Protein AF-A0A6J8E5D6-F1 (afdb_monomer_lite)

Organism: Mytilus coruscus (NCBI:txid42192)

Secondary structure (DSSP, 8-state):
---------------PPPPPP--------S-SSHHHHHHHHTTSEEEEEETTTTEEEEEE--SSSSTTT-HHHHHHHHHHHHHHHHHHHHTTS-EEEEEEEEEEEEEE-TTS-EEEE--EEEPPPEEE-TT-GGGHHHHHHHHHHHHHHHHHHHHHHSTTEEEEEEEEEEEEEEE-------S-PPPPHHHHTT--S------SS-HHHHHHHHHHHHHHHHHTT-

Foldseek 3Di:
DDDDDDDDDDDDDDDDDDDDDPDDDDDPDPPPDPVVVVVVLVVQWDWDADDVNQKIKIKGFDPDPVLWQDVVVVCVVCVVVLLVVCLVVLQVAWKKKKKKWWFKKWFADPVRDIDIDTDIFIFDIDTGHSVRSVCSNVSSVNRSVSSVVVVVVCCVVPDGIHTDTGGIMIMMMGGDDPDPPDQFDDDDPVVVVVVPDDRDHDPDPPVVVVVVVVVVVVVVVVVVVD

pLDDT: mean 76.04, std 22.65, range [27.97, 98.12]

Structure (mmCIF, N/CA/C/O backbone):
data_AF-A0A6J8E5D6-F1
#
_entry.id   AF-A0A6J8E5D6-F1
#
loop_
_atom_site.group_PDB
_atom_site.id
_atom_site.type_symbol
_atom_site.label_atom_id
_atom_site.label_alt_id
_atom_site.label_comp_id
_atom_site.label_asym_id
_atom_site.label_entity_id
_atom_site.label_seq_id
_atom_site.pdbx_PDB_ins_code
_atom_site.Cartn_x
_atom_site.Cartn_y
_atom_site.Cartn_z
_atom_site.occupancy
_atom_site.B_iso_or_equiv
_atom_site.auth_seq_id
_atom_site.auth_comp_id
_atom_site.auth_asym_id
_atom_site.auth_atom_id
_atom_site.pdbx_PDB_model_num
ATOM 1 N N . MET A 1 1 ? 48.988 -91.070 55.960 1.00 38.66 1 MET A N 1
ATOM 2 C CA . MET A 1 1 ? 48.105 -91.516 54.863 1.00 38.66 1 MET A CA 1
ATOM 3 C C . MET A 1 1 ? 46.856 -90.645 54.827 1.00 38.66 1 MET A C 1
ATOM 5 O O . MET A 1 1 ? 46.260 -90.453 55.869 1.00 38.66 1 MET A O 1
ATOM 9 N N . GLN A 1 2 ? 46.571 -90.110 53.635 1.00 30.30 2 GLN A N 1
ATOM 10 C CA . GLN A 1 2 ? 45.295 -89.698 53.016 1.00 30.30 2 GLN A CA 1
ATOM 11 C C . GLN A 1 2 ? 44.108 -89.143 53.838 1.00 30.30 2 GLN A C 1
ATOM 13 O O . GLN A 1 2 ? 43.653 -89.751 54.794 1.00 30.30 2 GLN A O 1
ATOM 18 N N . GLY A 1 3 ? 43.476 -88.100 53.272 1.00 31.28 3 GLY A N 1
ATOM 19 C CA . GLY A 1 3 ? 42.018 -87.879 53.348 1.00 31.28 3 GLY A CA 1
ATOM 20 C C . GLY A 1 3 ? 41.616 -86.432 53.661 1.00 31.28 3 GLY A C 1
ATOM 21 O O . GLY A 1 3 ? 41.490 -86.073 54.818 1.00 31.28 3 GLY A O 1
ATOM 22 N N . LYS A 1 4 ? 41.591 -85.513 52.684 1.00 30.64 4 LYS A N 1
ATOM 23 C CA . LYS A 1 4 ? 40.414 -85.111 51.872 1.00 30.64 4 LYS A CA 1
ATOM 24 C C . LYS A 1 4 ? 39.207 -84.565 52.666 1.00 30.64 4 LYS A C 1
ATOM 26 O O . LYS A 1 4 ? 38.345 -85.344 53.036 1.00 30.64 4 LYS A O 1
ATOM 31 N N . HIS A 1 5 ? 39.068 -83.239 52.739 1.00 32.38 5 HIS A N 1
ATOM 32 C CA . HIS A 1 5 ? 37.974 -82.424 52.157 1.00 32.38 5 HIS A CA 1
ATOM 33 C C . HIS A 1 5 ? 38.004 -81.033 52.802 1.00 32.38 5 HIS A C 1
ATOM 35 O O . HIS A 1 5 ? 37.801 -80.910 54.005 1.00 32.38 5 HIS A O 1
ATOM 41 N N . ASN A 1 6 ? 38.260 -79.991 52.006 1.00 31.70 6 ASN A N 1
ATOM 42 C CA . ASN A 1 6 ? 38.206 -78.607 52.465 1.00 31.70 6 ASN A CA 1
ATOM 43 C C . ASN A 1 6 ? 37.185 -77.802 51.652 1.00 31.70 6 ASN A C 1
ATOM 45 O O . ASN A 1 6 ? 36.967 -78.030 50.462 1.00 31.70 6 ASN A O 1
ATOM 49 N N . VAL A 1 7 ? 36.546 -76.900 52.382 1.00 34.16 7 VAL A N 1
ATOM 50 C CA . VAL A 1 7 ? 35.340 -76.129 52.098 1.00 34.16 7 VAL A CA 1
ATOM 51 C C . VAL A 1 7 ? 35.583 -75.068 51.017 1.00 34.16 7 VAL A C 1
ATOM 53 O O . VAL A 1 7 ? 36.611 -74.394 51.004 1.00 34.16 7 VAL A O 1
ATOM 56 N N . LYS A 1 8 ? 34.599 -74.878 50.127 1.00 34.59 8 LYS A N 1
ATOM 57 C CA . LYS A 1 8 ? 34.557 -73.784 49.140 1.00 34.59 8 LYS A CA 1
ATOM 58 C C . LYS A 1 8 ? 34.488 -72.416 49.841 1.00 34.59 8 LYS A C 1
ATOM 60 O O . LYS A 1 8 ? 33.535 -72.147 50.570 1.00 34.59 8 LYS A O 1
ATOM 65 N N . LYS A 1 9 ? 35.431 -71.517 49.531 1.00 35.81 9 LYS A N 1
ATOM 66 C CA . LYS A 1 9 ? 35.325 -70.061 49.735 1.00 35.81 9 LYS A CA 1
ATOM 67 C C . LYS A 1 9 ? 35.629 -69.304 48.436 1.00 35.81 9 LYS A C 1
ATOM 69 O O . LYS A 1 9 ? 36.314 -69.796 47.550 1.00 35.81 9 LYS A O 1
ATOM 74 N N . ARG A 1 10 ? 34.994 -68.133 48.384 1.00 27.97 10 ARG A N 1
ATOM 75 C CA . ARG A 1 10 ? 34.817 -67.133 47.323 1.00 27.97 10 ARG A CA 1
ATOM 76 C C . ARG A 1 10 ? 36.099 -66.474 46.788 1.00 27.97 10 ARG A C 1
ATOM 78 O O . ARG A 1 10 ? 37.117 -66.479 47.465 1.00 27.97 10 ARG A O 1
ATOM 85 N N . ALA A 1 11 ? 35.850 -65.720 45.705 1.00 31.20 11 ALA A N 1
ATOM 86 C CA . ALA A 1 11 ? 36.581 -64.563 45.166 1.00 31.20 11 ALA A CA 1
ATOM 87 C C . ALA A 1 11 ? 37.819 -64.913 44.334 1.00 31.20 11 ALA A C 1
ATOM 89 O O . ALA A 1 11 ? 38.522 -65.856 44.653 1.00 31.20 11 ALA A O 1
ATOM 90 N N . GLN A 1 12 ? 38.181 -64.218 43.263 1.00 31.23 12 GLN A N 1
ATOM 91 C CA . GLN A 1 12 ? 37.629 -63.135 42.439 1.00 31.23 12 GLN A CA 1
ATOM 92 C C . GLN A 1 12 ? 38.527 -63.194 41.183 1.00 31.23 12 GLN A C 1
ATOM 94 O O . GLN A 1 12 ? 39.726 -63.427 41.328 1.00 31.23 12 GLN A O 1
ATOM 99 N N . LYS A 1 13 ? 37.984 -63.056 39.969 1.00 32.47 13 LYS A N 1
ATOM 100 C CA . LYS A 1 13 ? 38.801 -62.964 38.750 1.00 32.47 13 LYS A CA 1
ATOM 101 C C . LYS A 1 13 ? 38.605 -61.582 38.141 1.00 32.47 13 LYS A C 1
ATOM 103 O O . LYS A 1 13 ? 37.477 -61.188 37.860 1.00 32.47 13 LYS A O 1
ATOM 108 N N . GLU A 1 14 ? 39.713 -60.859 38.069 1.00 32.09 14 GLU A N 1
ATOM 109 C CA . GLU A 1 14 ? 39.891 -59.564 37.425 1.00 32.09 14 GLU A CA 1
ATOM 110 C C . GLU A 1 14 ? 39.703 -59.724 35.914 1.00 32.09 14 GLU A C 1
ATOM 112 O O . GLU A 1 14 ? 40.384 -60.547 35.301 1.00 32.09 14 GLU A O 1
ATOM 117 N N . ASP A 1 15 ? 38.806 -58.932 35.324 1.00 35.12 15 ASP A N 1
ATOM 118 C CA . ASP A 1 15 ? 38.706 -58.767 33.877 1.00 35.12 15 ASP A CA 1
ATOM 119 C C . ASP A 1 15 ? 39.081 -57.331 33.491 1.00 35.12 15 ASP A C 1
ATOM 121 O O . ASP A 1 15 ? 38.703 -56.338 34.115 1.00 35.12 15 ASP A O 1
ATOM 125 N N . ASN A 1 16 ? 39.909 -57.288 32.458 1.00 34.62 16 ASN A N 1
ATOM 126 C CA . ASN A 1 16 ? 40.760 -56.210 31.992 1.00 34.62 16 ASN A CA 1
ATOM 127 C C . ASN A 1 16 ? 39.951 -55.043 31.383 1.00 34.62 16 ASN A C 1
ATOM 129 O O . ASN A 1 16 ? 39.176 -55.233 30.445 1.00 34.62 16 ASN A O 1
ATOM 133 N N . VAL A 1 17 ? 40.155 -53.829 31.901 1.00 35.34 17 VAL A N 1
ATOM 134 C CA . VAL A 1 17 ? 39.486 -52.587 31.476 1.00 35.34 17 VAL A CA 1
ATOM 135 C C . VAL A 1 17 ? 40.174 -52.012 30.231 1.00 35.34 17 VAL A C 1
ATOM 137 O O . VAL A 1 17 ? 41.328 -51.595 30.294 1.00 35.34 17 VAL A O 1
ATOM 140 N N . GLN A 1 18 ? 39.456 -51.916 29.107 1.00 42.88 18 GLN A N 1
ATOM 141 C CA . GLN A 1 18 ? 39.829 -51.035 27.989 1.00 42.88 18 GLN A CA 1
ATOM 142 C C . GLN A 1 18 ? 39.217 -49.636 28.195 1.00 42.88 18 GLN A C 1
ATOM 144 O O . GLN A 1 18 ? 38.057 -49.539 28.605 1.00 42.88 18 GLN A O 1
ATOM 149 N N . PRO A 1 19 ? 39.947 -48.539 27.915 1.00 42.91 19 PRO A N 1
ATOM 150 C CA . PRO A 1 19 ? 39.444 -47.193 28.160 1.00 42.91 19 PRO A CA 1
ATOM 151 C C . PRO A 1 19 ? 38.383 -46.781 27.121 1.00 42.91 19 PRO A C 1
ATOM 153 O O . PRO A 1 19 ? 38.485 -47.149 25.946 1.00 42.91 19 PRO A O 1
ATOM 156 N N . PRO A 1 20 ? 37.377 -45.976 27.512 1.00 37.22 20 PRO A N 1
ATOM 157 C CA . PRO A 1 20 ? 36.352 -45.504 26.595 1.00 37.22 20 PRO A CA 1
ATOM 158 C C . PRO A 1 20 ? 36.943 -44.543 25.555 1.00 37.22 20 PRO A C 1
ATOM 160 O O . PRO A 1 20 ? 37.664 -43.592 25.862 1.00 37.22 20 PRO A O 1
ATOM 163 N N . ARG A 1 21 ? 36.604 -44.814 24.294 1.00 37.38 21 ARG A N 1
ATOM 164 C CA . ARG A 1 21 ? 36.978 -44.056 23.095 1.00 37.38 21 ARG A CA 1
ATOM 165 C C . ARG A 1 21 ? 36.570 -42.582 23.259 1.00 37.38 21 ARG A C 1
ATOM 167 O O . ARG A 1 21 ? 35.383 -42.282 23.388 1.00 37.38 21 ARG A O 1
ATOM 174 N N . LYS A 1 22 ? 37.542 -41.658 23.239 1.00 35.41 22 LYS A N 1
ATOM 175 C CA . LYS A 1 22 ? 37.294 -40.207 23.169 1.00 35.41 22 LYS A CA 1
ATOM 176 C C . LYS A 1 22 ? 36.413 -39.923 21.946 1.00 35.41 22 LYS A C 1
ATOM 178 O O . LYS A 1 22 ? 36.845 -40.154 20.819 1.00 35.41 22 LYS A O 1
ATOM 183 N N . ARG A 1 23 ? 35.183 -39.448 22.164 1.00 32.94 23 ARG A N 1
ATOM 184 C CA . ARG A 1 23 ? 34.330 -38.915 21.094 1.00 32.94 23 ARG A CA 1
ATOM 185 C C . ARG A 1 23 ? 35.032 -37.689 20.510 1.00 32.94 23 ARG A C 1
ATOM 187 O O . ARG A 1 23 ? 35.260 -36.718 21.227 1.00 32.94 23 ARG A O 1
ATOM 194 N N . GLN A 1 24 ? 35.402 -37.755 19.236 1.00 37.34 24 GLN A N 1
ATOM 195 C CA . GLN A 1 24 ? 35.768 -36.572 18.466 1.00 37.34 24 GLN A CA 1
ATOM 196 C C . GLN A 1 24 ? 34.520 -35.694 18.346 1.00 37.34 24 GLN A C 1
ATOM 198 O O . GLN A 1 24 ? 33.464 -36.157 17.923 1.00 37.34 24 GLN A O 1
ATOM 203 N N . ARG A 1 25 ? 34.642 -34.447 18.799 1.00 34.22 25 ARG A N 1
ATOM 204 C CA . ARG A 1 25 ? 33.660 -33.385 18.610 1.00 34.22 25 ARG A CA 1
ATOM 205 C C . ARG A 1 25 ? 33.846 -32.885 17.179 1.00 34.22 25 ARG A C 1
ATOM 207 O O . ARG A 1 25 ? 34.756 -32.105 16.935 1.00 34.22 25 ARG A O 1
ATOM 214 N N . THR A 1 26 ? 33.069 -33.404 16.236 1.00 33.62 26 THR A N 1
ATOM 215 C CA . THR A 1 26 ? 32.892 -32.753 14.936 1.00 33.62 26 THR A CA 1
ATOM 216 C C . THR A 1 26 ? 31.844 -31.662 15.101 1.00 33.62 26 THR A C 1
ATOM 218 O O . THR A 1 26 ? 30.772 -31.882 15.667 1.00 33.62 26 THR A O 1
ATOM 221 N N . GLU A 1 27 ? 32.240 -30.465 14.700 1.00 38.69 27 GLU A N 1
ATOM 222 C CA . GLU A 1 27 ? 31.469 -29.232 14.687 1.00 38.69 27 GLU A CA 1
ATOM 223 C C . GLU A 1 27 ? 30.387 -29.341 13.605 1.00 38.69 27 GLU A C 1
ATOM 225 O O . GLU A 1 27 ? 30.632 -29.040 12.449 1.00 38.69 27 GLU A O 1
ATOM 230 N N . ASP A 1 28 ? 29.205 -29.819 13.991 1.00 32.16 28 ASP A N 1
ATOM 231 C CA . ASP A 1 28 ? 27.949 -29.643 13.252 1.00 32.16 28 ASP A CA 1
ATOM 232 C C . ASP A 1 28 ? 26.961 -28.968 14.210 1.00 32.16 28 ASP A C 1
ATOM 234 O O . ASP A 1 28 ? 26.058 -29.573 14.790 1.00 32.16 28 ASP A O 1
ATOM 238 N N . VAL A 1 29 ? 27.223 -27.691 14.467 1.00 41.94 29 VAL A N 1
ATOM 239 C CA . VAL A 1 29 ? 26.301 -26.752 15.104 1.00 41.94 29 VAL A CA 1
ATOM 240 C C . VAL A 1 29 ? 26.207 -25.592 14.115 1.00 41.94 29 VAL A C 1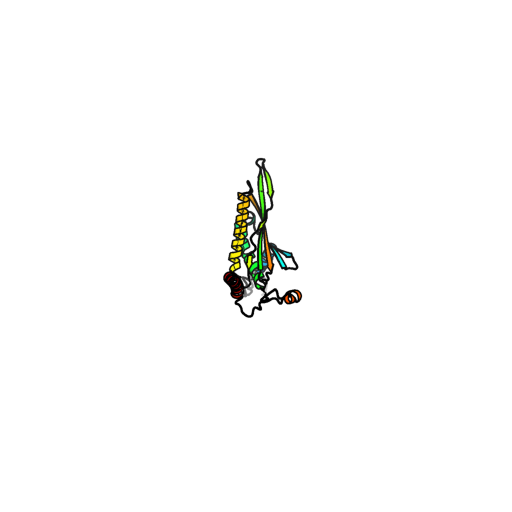
ATOM 242 O O . VAL A 1 29 ? 27.244 -25.113 13.674 1.00 41.94 29 VAL A O 1
ATOM 245 N N . ASP A 1 30 ? 24.985 -25.194 13.759 1.00 43.56 30 ASP A N 1
ATOM 246 C CA . ASP A 1 30 ? 24.622 -24.051 12.891 1.00 43.56 30 ASP A CA 1
ATOM 247 C C . ASP A 1 30 ? 24.240 -24.296 11.425 1.00 43.56 30 ASP A C 1
ATOM 249 O O . ASP A 1 30 ? 24.338 -23.390 10.604 1.00 43.56 30 ASP A O 1
ATOM 253 N N . GLN A 1 31 ? 23.636 -25.440 11.091 1.00 45.66 31 GLN A N 1
ATOM 254 C CA . GLN A 1 31 ? 22.763 -25.505 9.905 1.00 45.66 31 GLN A CA 1
ATOM 255 C C . GLN A 1 31 ? 21.461 -26.257 10.179 1.00 45.66 31 GLN A C 1
ATOM 257 O O . GLN A 1 31 ? 21.220 -27.325 9.635 1.00 45.66 31 GLN A O 1
ATOM 262 N N . LEU A 1 32 ? 20.615 -25.694 11.049 1.00 52.47 32 LEU A N 1
ATOM 263 C CA . LEU A 1 32 ? 19.149 -25.837 11.002 1.00 52.47 32 LEU A CA 1
ATOM 264 C C . LEU A 1 32 ? 18.516 -24.887 12.031 1.00 52.47 32 LEU A C 1
ATOM 266 O O . LEU A 1 32 ? 18.240 -25.275 13.167 1.00 52.47 32 LEU A O 1
ATOM 270 N N . PRO A 1 33 ? 18.304 -23.620 11.634 1.00 49.44 33 PRO A N 1
ATOM 271 C CA . PRO A 1 33 ? 16.936 -23.100 11.665 1.00 49.44 33 PRO A CA 1
ATOM 272 C C . PRO A 1 33 ? 16.553 -22.171 10.499 1.00 49.44 33 PRO A C 1
ATOM 274 O O . PRO A 1 33 ? 15.440 -21.672 10.508 1.00 49.44 33 PRO A O 1
ATOM 277 N N . GLU A 1 34 ? 17.373 -21.931 9.473 1.00 48.59 34 GLU A N 1
ATOM 278 C CA . GLU A 1 34 ? 16.986 -20.938 8.451 1.00 48.59 34 GLU A CA 1
ATOM 279 C C . GLU A 1 34 ? 15.901 -21.419 7.479 1.00 48.59 34 GLU A C 1
ATOM 281 O O . GLU A 1 34 ? 14.946 -20.696 7.216 1.00 48.59 34 GLU A O 1
ATOM 286 N N . GLU A 1 35 ? 15.992 -22.648 6.974 1.00 38.75 35 GLU A N 1
ATOM 287 C CA . GLU A 1 35 ? 15.031 -23.178 5.992 1.00 38.75 35 GLU A CA 1
ATOM 288 C C . GLU A 1 35 ? 13.648 -23.444 6.610 1.00 38.75 35 GLU A C 1
ATOM 290 O O . GLU A 1 35 ? 12.610 -23.212 5.995 1.00 38.75 35 GLU A O 1
ATOM 295 N N . ARG A 1 36 ? 13.618 -23.875 7.878 1.00 39.25 36 ARG A N 1
ATOM 296 C CA . ARG A 1 36 ? 12.368 -24.081 8.627 1.00 39.25 36 ARG A CA 1
ATOM 297 C C . ARG A 1 36 ? 11.718 -22.764 9.043 1.00 39.25 36 ARG A C 1
ATOM 299 O O . ARG A 1 36 ? 10.494 -22.695 9.060 1.00 39.25 36 ARG A O 1
ATOM 306 N N . VAL A 1 37 ? 12.513 -21.735 9.347 1.00 50.69 37 VAL A N 1
ATOM 307 C CA . VAL A 1 37 ? 12.005 -20.379 9.602 1.00 50.69 37 VAL A CA 1
ATOM 308 C C . VAL A 1 37 ? 11.479 -19.755 8.309 1.00 50.69 37 VAL A C 1
ATOM 310 O O . VAL A 1 37 ? 10.389 -19.197 8.336 1.00 50.69 37 VAL A O 1
ATOM 313 N N . ARG A 1 38 ? 12.159 -19.926 7.165 1.00 44.28 38 ARG A N 1
ATOM 314 C CA . ARG A 1 38 ? 11.661 -19.480 5.847 1.00 44.28 38 ARG A CA 1
ATOM 315 C C . ARG A 1 38 ? 10.330 -20.145 5.481 1.00 44.28 38 ARG A C 1
ATOM 317 O O . ARG A 1 38 ? 9.363 -19.436 5.231 1.00 44.28 38 ARG A O 1
ATOM 324 N N . ASN A 1 39 ? 10.225 -21.469 5.601 1.00 39.19 39 ASN A N 1
ATOM 325 C CA . ASN A 1 39 ? 8.983 -22.197 5.298 1.00 39.19 39 ASN A CA 1
ATOM 326 C C . ASN A 1 39 ? 7.845 -21.926 6.307 1.00 39.19 39 ASN A C 1
ATOM 328 O O . ASN A 1 39 ? 6.673 -22.140 5.999 1.00 39.19 39 ASN A O 1
ATOM 332 N N . ALA A 1 40 ? 8.161 -21.482 7.530 1.00 42.25 40 ALA A N 1
ATOM 333 C CA . ALA A 1 40 ? 7.167 -21.028 8.506 1.00 42.25 40 ALA A CA 1
ATOM 334 C C . ALA A 1 40 ? 6.745 -19.563 8.280 1.00 42.25 40 ALA A C 1
ATOM 336 O O . ALA A 1 40 ? 5.604 -19.214 8.568 1.00 42.25 40 ALA A O 1
ATOM 337 N N . ARG A 1 41 ? 7.630 -18.725 7.727 1.00 45.56 41 ARG A N 1
ATOM 338 C CA . ARG A 1 41 ? 7.355 -17.332 7.340 1.00 45.56 41 ARG A CA 1
ATOM 339 C C . ARG A 1 41 ? 6.559 -17.248 6.033 1.00 45.56 41 ARG A C 1
ATOM 341 O O . ARG A 1 41 ? 5.676 -16.411 5.915 1.00 45.56 41 ARG A O 1
ATOM 348 N N . GLU A 1 42 ? 6.765 -18.197 5.118 1.00 44.97 42 GLU A N 1
ATOM 349 C CA . GLU A 1 42 ? 5.916 -18.416 3.934 1.00 44.97 42 GLU A CA 1
ATOM 350 C C . GLU A 1 42 ? 4.487 -18.878 4.279 1.00 44.97 42 GLU A C 1
ATOM 352 O O . GLU A 1 42 ? 3.602 -18.826 3.430 1.00 44.97 42 GLU A O 1
ATOM 357 N N . LYS A 1 43 ? 4.210 -19.297 5.524 1.00 45.38 43 LYS A N 1
ATOM 358 C CA . LYS A 1 43 ? 2.865 -19.725 5.951 1.00 45.38 43 LYS A CA 1
ATOM 359 C C . LYS A 1 43 ? 1.915 -18.589 6.347 1.00 45.38 43 LYS A C 1
ATOM 361 O O . LYS A 1 43 ? 0.748 -18.884 6.593 1.00 45.38 43 LYS A O 1
ATOM 366 N N . SER A 1 44 ? 2.363 -17.332 6.417 1.00 51.28 44 SER A N 1
ATOM 367 C CA . SER A 1 44 ? 1.505 -16.194 6.800 1.00 51.28 44 SER A CA 1
ATOM 368 C C . SER A 1 44 ? 1.179 -15.228 5.662 1.00 51.28 44 SER A C 1
ATOM 370 O O . SER A 1 44 ? 0.425 -14.279 5.891 1.00 51.28 44 SER A O 1
ATOM 372 N N . SER A 1 45 ? 1.710 -15.459 4.453 1.00 64.25 45 SER A N 1
ATOM 373 C CA . SER A 1 45 ? 1.418 -14.623 3.293 1.00 64.25 45 SER A CA 1
ATOM 374 C C . SER A 1 45 ? 0.689 -15.378 2.187 1.00 64.25 45 SER A C 1
ATOM 376 O O . SER A 1 45 ? 1.117 -16.429 1.714 1.00 64.25 45 SER A O 1
ATOM 378 N N . LEU A 1 46 ? -0.456 -14.839 1.773 1.00 78.88 46 LEU A N 1
ATOM 379 C CA . LEU A 1 46 ? -1.221 -15.350 0.640 1.00 78.88 46 LEU A CA 1
ATOM 380 C C . LEU A 1 46 ? -0.877 -14.498 -0.576 1.00 78.88 46 LEU A C 1
ATOM 382 O O . LEU A 1 46 ? -1.016 -13.280 -0.537 1.00 78.88 46 LEU A O 1
ATOM 386 N N . THR A 1 47 ? -0.418 -15.124 -1.658 1.00 79.75 47 THR A N 1
ATOM 387 C CA . THR A 1 47 ? -0.163 -14.419 -2.921 1.00 79.75 47 THR A CA 1
ATOM 388 C C . THR A 1 47 ? -1.265 -14.746 -3.916 1.00 79.75 47 THR A C 1
ATOM 390 O O . THR A 1 47 ? -1.496 -15.912 -4.224 1.00 79.75 47 THR A O 1
ATOM 393 N N . THR A 1 48 ? -1.923 -13.715 -4.441 1.00 81.12 48 THR A N 1
ATOM 394 C CA . THR A 1 48 ? -2.911 -13.837 -5.521 1.00 81.12 48 THR A CA 1
ATOM 395 C C . THR A 1 48 ? -2.419 -13.076 -6.744 1.00 81.12 48 THR A C 1
ATOM 397 O O . THR A 1 48 ? -1.885 -11.975 -6.613 1.00 81.12 48 THR A O 1
ATOM 400 N N . THR A 1 49 ? -2.602 -13.631 -7.942 1.00 79.31 49 THR A N 1
ATOM 401 C CA . THR A 1 49 ? -2.238 -12.961 -9.197 1.00 79.31 49 THR A CA 1
ATOM 402 C C . THR A 1 49 ? -3.466 -12.587 -10.022 1.00 79.31 49 THR A C 1
ATOM 404 O O . THR A 1 49 ? -4.520 -13.215 -9.941 1.00 79.31 49 THR A O 1
ATOM 407 N N . ALA A 1 50 ? -3.340 -11.525 -10.816 1.00 69.31 50 ALA A N 1
ATOM 408 C CA . ALA A 1 50 ? -4.365 -11.062 -11.744 1.00 69.31 50 ALA A CA 1
ATOM 409 C C . ALA A 1 50 ? -3.738 -10.591 -13.066 1.00 69.31 50 ALA A C 1
ATOM 411 O O . ALA A 1 50 ? -2.527 -10.371 -13.162 1.00 69.31 50 ALA A O 1
ATOM 412 N N . LEU A 1 51 ? -4.579 -10.412 -14.095 1.00 71.56 51 LEU A N 1
ATOM 413 C CA . LEU A 1 51 ? -4.179 -9.939 -15.430 1.00 71.56 51 LEU A CA 1
ATOM 414 C C . LEU A 1 51 ? -3.028 -10.764 -16.042 1.00 71.56 51 LEU A C 1
ATOM 416 O O . LEU A 1 51 ? -2.018 -10.196 -16.456 1.00 71.56 51 LEU A O 1
ATOM 420 N N . ASN A 1 52 ? -3.172 -12.095 -16.091 1.00 74.56 52 ASN A N 1
ATOM 421 C CA . ASN A 1 52 ? -2.142 -13.025 -16.585 1.00 74.56 52 ASN A CA 1
ATOM 422 C C . ASN A 1 52 ? -0.782 -12.824 -15.884 1.00 74.56 52 ASN A C 1
ATOM 424 O O . ASN A 1 52 ? 0.238 -12.610 -16.543 1.00 74.56 52 ASN A O 1
ATOM 428 N N . ASP A 1 53 ? -0.779 -12.811 -14.548 1.00 75.38 53 ASP A N 1
ATOM 429 C CA . ASP A 1 53 ? 0.417 -12.595 -13.712 1.00 75.38 53 ASP A CA 1
ATOM 430 C C . ASP A 1 53 ? 1.119 -11.243 -13.952 1.00 75.38 53 ASP A C 1
ATOM 432 O O . ASP A 1 53 ? 2.336 -11.080 -13.773 1.00 75.38 53 ASP A O 1
ATOM 436 N N . GLY A 1 54 ? 0.351 -10.252 -14.411 1.00 76.38 54 GLY A N 1
ATOM 437 C CA . GLY A 1 54 ? 0.786 -8.864 -14.537 1.00 76.38 54 GLY A CA 1
ATOM 438 C C . GLY A 1 54 ? 0.705 -8.099 -13.217 1.00 76.38 54 GLY A C 1
ATOM 439 O O . GLY A 1 54 ? 1.468 -7.149 -13.015 1.00 76.38 54 GLY A O 1
ATOM 440 N N . VAL A 1 55 ? -0.196 -8.517 -12.325 1.00 85.44 55 VAL A N 1
ATOM 441 C CA . VAL A 1 55 ? -0.394 -7.950 -10.988 1.00 85.44 55 VAL A CA 1
ATOM 442 C C . VAL A 1 55 ? -0.294 -9.073 -9.965 1.00 85.44 55 VAL A C 1
ATOM 444 O O . VAL A 1 55 ? -0.964 -10.093 -10.103 1.00 85.44 55 VAL A O 1
ATOM 447 N N . GLU A 1 56 ? 0.527 -8.868 -8.946 1.00 91.56 56 GLU A N 1
ATOM 448 C CA . GLU A 1 56 ? 0.670 -9.730 -7.778 1.00 91.56 56 GLU A CA 1
ATOM 449 C C . GLU A 1 56 ? 0.157 -8.957 -6.557 1.00 91.56 56 GLU A C 1
ATOM 451 O O . GLU A 1 56 ? 0.553 -7.814 -6.341 1.00 91.56 56 GLU A O 1
ATOM 456 N N . ASN A 1 57 ? -0.722 -9.562 -5.766 1.00 93.62 57 ASN A N 1
ATOM 457 C CA . ASN A 1 57 ? -1.107 -9.068 -4.449 1.00 93.62 57 ASN A CA 1
ATOM 458 C C . ASN A 1 57 ? -0.567 -10.043 -3.399 1.00 93.62 57 ASN A C 1
ATOM 460 O O . ASN A 1 57 ? -0.965 -11.210 -3.393 1.00 93.62 57 ASN A O 1
ATOM 464 N N . ILE A 1 58 ? 0.346 -9.568 -2.551 1.00 95.00 58 ILE A N 1
ATOM 465 C CA . ILE A 1 58 ? 0.853 -10.304 -1.396 1.00 95.00 58 ILE A CA 1
ATOM 466 C C . ILE A 1 58 ? 0.142 -9.800 -0.141 1.00 95.00 58 ILE A C 1
ATOM 468 O O . ILE A 1 58 ? 0.347 -8.661 0.276 1.00 95.00 58 ILE A O 1
ATOM 472 N N . GLN A 1 59 ? -0.640 -10.667 0.491 1.00 94.88 59 GLN A N 1
ATOM 473 C CA . GLN A 1 59 ? -1.320 -10.373 1.749 1.00 94.88 59 GLN A CA 1
ATOM 474 C C . GLN A 1 59 ? -0.401 -10.717 2.915 1.00 94.88 59 GLN A C 1
ATOM 476 O O . GLN A 1 59 ? 0.085 -11.839 2.998 1.00 94.88 59 GLN A O 1
ATOM 481 N N . LEU A 1 60 ? -0.170 -9.771 3.818 1.00 94.12 60 LEU A N 1
ATOM 482 C CA . LEU A 1 60 ? 0.621 -9.931 5.032 1.00 94.12 60 LEU A CA 1
ATOM 483 C C . LEU A 1 60 ? -0.295 -9.748 6.240 1.00 94.12 60 LEU A C 1
ATOM 485 O O . LEU A 1 60 ? -0.855 -8.672 6.443 1.00 94.12 60 LEU A O 1
ATOM 489 N N . GLN A 1 61 ? -0.435 -10.791 7.051 1.00 92.12 61 GLN A N 1
ATOM 490 C CA . GLN A 1 61 ? -1.231 -10.750 8.281 1.00 92.12 61 GLN A CA 1
ATOM 491 C C . GLN A 1 61 ? -0.346 -10.488 9.509 1.00 92.12 61 GLN A C 1
ATOM 493 O O . GLN A 1 61 ? 0.847 -10.821 9.471 1.00 92.12 61 GLN A O 1
ATOM 498 N N . PRO A 1 62 ? -0.888 -9.922 10.603 1.00 91.38 62 PRO A N 1
ATOM 499 C CA . PRO A 1 62 ? -0.172 -9.798 11.874 1.00 91.38 62 PRO A CA 1
ATOM 500 C C . PRO A 1 62 ? 0.389 -11.143 12.348 1.00 91.38 62 PRO A C 1
ATOM 502 O O . PRO A 1 62 ? -0.341 -12.135 12.407 1.00 91.38 62 PRO A O 1
ATOM 505 N N . SER A 1 63 ? 1.681 -11.195 12.685 1.00 87.06 63 SER A N 1
ATOM 506 C CA . SER A 1 63 ? 2.316 -12.440 13.155 1.00 87.06 63 SER A CA 1
ATOM 507 C C . SER A 1 63 ? 2.070 -12.707 14.642 1.00 87.06 63 SER A C 1
ATOM 509 O O . SER A 1 63 ? 2.142 -13.853 15.087 1.00 87.06 63 SER A O 1
ATOM 511 N N . ASN A 1 64 ? 1.810 -11.661 15.425 1.00 87.44 64 ASN A N 1
ATOM 512 C CA . ASN A 1 64 ? 1.611 -11.730 16.868 1.00 87.44 64 ASN A CA 1
ATOM 513 C C . ASN A 1 64 ? 0.426 -10.851 17.309 1.00 87.44 64 ASN A C 1
ATOM 515 O O . ASN A 1 64 ? -0.200 -10.164 16.502 1.00 87.44 64 ASN A O 1
ATOM 519 N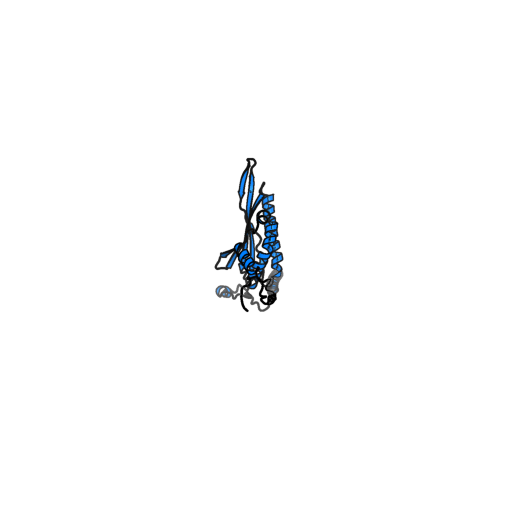 N . ASN A 1 65 ? 0.087 -10.914 18.600 1.00 84.81 65 ASN A N 1
ATOM 520 C CA . ASN A 1 65 ? -1.051 -10.172 19.141 1.00 84.81 65 ASN A CA 1
ATOM 521 C C . ASN A 1 65 ? -0.768 -8.668 19.281 1.00 84.81 65 ASN A C 1
ATOM 523 O O . ASN A 1 65 ? -1.698 -7.879 19.262 1.00 84.81 65 ASN A O 1
ATOM 527 N N . GLU A 1 66 ? 0.494 -8.259 19.417 1.00 86.81 66 GLU A N 1
ATOM 528 C CA . GLU A 1 66 ? 0.860 -6.845 19.581 1.00 86.81 66 GLU A CA 1
ATOM 529 C C . GLU A 1 66 ? 0.698 -6.071 18.263 1.00 86.81 66 GLU A C 1
ATOM 531 O O . GLU A 1 66 ? 0.136 -4.978 18.249 1.00 86.81 66 GLU A O 1
ATOM 536 N N . GLU A 1 67 ? 1.080 -6.685 17.138 1.00 87.75 67 GLU A N 1
ATOM 537 C CA . GLU A 1 67 ? 0.880 -6.166 15.778 1.00 87.75 67 GLU A CA 1
ATOM 538 C C . GLU A 1 67 ? -0.600 -5.890 15.450 1.00 87.75 67 GLU A C 1
ATOM 540 O O . GLU A 1 67 ? -0.896 -5.059 14.596 1.00 87.75 67 GLU A O 1
ATOM 545 N N . ARG A 1 68 ? -1.544 -6.570 16.116 1.00 90.31 68 ARG A N 1
ATOM 546 C CA . ARG A 1 68 ? -2.985 -6.397 15.866 1.00 90.31 68 ARG A CA 1
ATOM 547 C C . ARG A 1 68 ? -3.530 -5.071 16.378 1.00 90.31 68 ARG A C 1
ATOM 549 O O . ARG A 1 68 ? -4.500 -4.578 15.817 1.00 90.31 68 ARG A O 1
ATOM 556 N N . TYR A 1 69 ? -2.927 -4.493 17.412 1.00 91.44 69 TYR A N 1
ATOM 557 C CA . TYR A 1 69 ? -3.464 -3.303 18.083 1.00 91.44 69 TYR A CA 1
ATOM 558 C C . TYR A 1 69 ? -2.624 -2.044 17.850 1.00 91.44 69 TYR A C 1
ATOM 560 O O . TYR A 1 69 ? -3.061 -0.946 18.190 1.00 91.44 69 TYR A O 1
ATOM 568 N N . ASP A 1 70 ? -1.440 -2.179 17.246 1.00 92.94 70 ASP A N 1
ATOM 569 C CA . ASP A 1 70 ? -0.563 -1.060 16.909 1.00 92.94 70 ASP A CA 1
ATOM 570 C C . ASP A 1 70 ? -0.147 -1.114 15.433 1.00 92.94 70 ASP A C 1
ATOM 572 O O . ASP A 1 70 ? 0.684 -1.918 15.001 1.00 92.94 70 ASP A O 1
ATOM 576 N N . LEU A 1 71 ? -0.718 -0.191 14.656 1.00 93.62 71 LEU A N 1
ATOM 577 C CA . LEU A 1 71 ? -0.458 -0.051 13.227 1.00 93.62 71 LEU A CA 1
ATOM 578 C C . LEU A 1 71 ? 1.014 0.276 12.917 1.00 93.62 71 LEU A C 1
ATOM 580 O O . LEU A 1 71 ? 1.554 -0.181 11.909 1.00 93.62 71 LEU A O 1
ATOM 584 N N . MET A 1 72 ? 1.674 1.063 13.768 1.00 94.12 72 MET A N 1
ATOM 585 C CA . MET A 1 72 ? 3.068 1.456 13.567 1.00 94.12 72 MET A CA 1
ATOM 586 C C . MET A 1 72 ? 4.011 0.292 13.868 1.00 94.12 72 MET A C 1
ATOM 588 O O . MET A 1 72 ? 4.975 0.068 13.130 1.00 94.12 72 MET A O 1
ATOM 592 N N . LEU A 1 73 ? 3.712 -0.475 14.921 1.00 94.69 73 LEU A N 1
ATOM 593 C CA . LEU A 1 73 ? 4.429 -1.710 15.225 1.00 94.69 73 LEU A CA 1
ATOM 594 C C . LEU A 1 73 ? 4.287 -2.707 14.074 1.00 94.69 73 LEU A C 1
ATOM 596 O O . LEU A 1 73 ? 5.289 -3.234 13.597 1.00 94.69 73 LEU A O 1
ATOM 600 N N . PHE A 1 74 ? 3.074 -2.886 13.554 1.00 95.12 74 PHE A N 1
ATOM 601 C CA . PHE A 1 74 ? 2.830 -3.749 12.405 1.00 95.12 74 PHE A CA 1
ATOM 602 C C . PHE A 1 74 ? 3.656 -3.353 11.172 1.00 95.12 74 PHE A C 1
ATOM 604 O O . PHE A 1 74 ? 4.300 -4.205 10.559 1.00 95.12 74 PHE A O 1
ATOM 611 N N . PHE A 1 75 ? 3.730 -2.061 10.831 1.00 95.56 75 PHE A N 1
ATOM 612 C CA . PHE A 1 75 ? 4.576 -1.599 9.720 1.00 95.56 75 PHE A CA 1
ATOM 613 C C . PHE A 1 75 ? 6.054 -1.886 9.947 1.00 95.56 75 PHE A C 1
ATOM 615 O O . PHE A 1 75 ? 6.749 -2.297 9.017 1.00 95.56 75 PHE A O 1
ATOM 622 N N . LYS A 1 76 ? 6.533 -1.691 11.177 1.00 95.00 76 LYS A N 1
ATOM 623 C CA . LYS A 1 76 ? 7.921 -1.963 11.545 1.00 95.00 76 LYS A CA 1
ATOM 624 C C . LYS A 1 76 ? 8.261 -3.446 11.390 1.00 95.00 76 LYS A C 1
ATOM 626 O O . LYS A 1 76 ? 9.293 -3.759 10.799 1.00 95.00 76 LYS A O 1
ATOM 631 N N . GLU A 1 77 ? 7.395 -4.340 11.862 1.00 94.06 77 GLU A N 1
ATOM 632 C CA . GLU A 1 77 ? 7.617 -5.788 11.780 1.00 94.06 77 GLU A CA 1
ATOM 633 C C . GLU A 1 77 ? 7.571 -6.294 10.329 1.00 94.06 77 GLU A C 1
ATOM 635 O O . GLU A 1 77 ? 8.412 -7.098 9.922 1.00 94.06 77 GLU A O 1
ATOM 640 N N . LYS A 1 78 ? 6.655 -5.774 9.499 1.00 94.56 78 LYS A N 1
ATOM 641 C CA . LYS A 1 78 ? 6.550 -6.164 8.079 1.00 94.56 78 LYS A CA 1
ATOM 642 C C . LYS A 1 78 ? 7.543 -5.461 7.156 1.00 94.5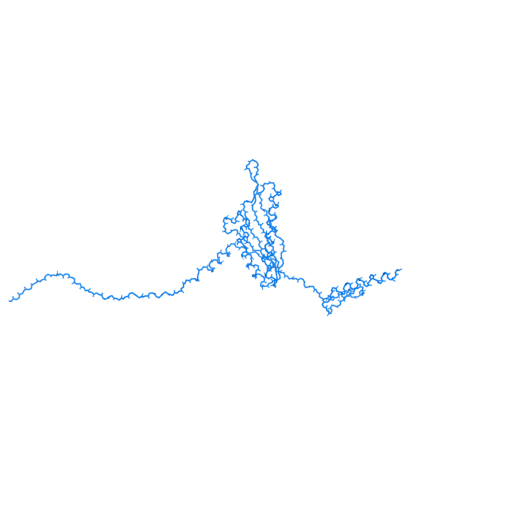6 78 LYS A C 1
ATOM 644 O O . LYS A 1 78 ? 7.660 -5.844 5.993 1.00 94.56 78 LYS A O 1
ATOM 649 N N . TYR A 1 79 ? 8.276 -4.463 7.649 1.00 96.12 79 TYR A N 1
ATOM 650 C CA . TYR A 1 79 ? 9.189 -3.652 6.844 1.00 96.12 79 TYR A CA 1
ATOM 651 C C . TYR A 1 79 ? 10.192 -4.511 6.066 1.00 96.12 79 TYR A C 1
ATOM 653 O O . TYR A 1 79 ? 10.319 -4.377 4.850 1.00 96.12 79 TYR A O 1
ATOM 661 N N . VAL A 1 80 ? 10.891 -5.412 6.765 1.00 94.88 80 VAL A N 1
ATOM 662 C CA . VAL A 1 80 ? 11.955 -6.237 6.170 1.00 94.88 80 VAL A CA 1
ATOM 663 C C . VAL A 1 80 ? 11.390 -7.184 5.113 1.00 94.88 80 VAL A C 1
ATOM 665 O O . VAL A 1 80 ? 11.983 -7.321 4.047 1.00 94.88 80 VAL A O 1
ATOM 668 N N . ASP A 1 81 ? 10.224 -7.777 5.380 1.00 94.81 81 ASP A N 1
ATOM 669 C CA . ASP A 1 81 ? 9.543 -8.671 4.439 1.00 94.81 81 ASP A CA 1
ATOM 670 C C . ASP A 1 81 ? 9.168 -7.943 3.149 1.00 94.81 81 ASP A C 1
ATOM 672 O O . ASP A 1 81 ? 9.451 -8.419 2.050 1.00 94.81 81 ASP A O 1
ATOM 676 N N . ILE A 1 82 ? 8.581 -6.750 3.272 1.00 96.50 82 ILE A N 1
ATOM 677 C CA . ILE A 1 82 ? 8.168 -5.950 2.117 1.00 96.50 82 ILE A CA 1
ATOM 678 C C . ILE A 1 82 ? 9.385 -5.512 1.295 1.00 96.50 82 ILE A C 1
ATOM 680 O O . ILE A 1 82 ? 9.342 -5.599 0.068 1.00 96.50 82 ILE A O 1
ATOM 684 N N . VAL A 1 83 ? 10.475 -5.080 1.939 1.00 96.62 83 VAL A N 1
ATOM 685 C CA . VAL A 1 83 ? 11.711 -4.706 1.231 1.00 96.62 83 VAL A CA 1
ATOM 686 C C . VAL A 1 83 ? 12.264 -5.889 0.440 1.00 96.62 83 VAL A C 1
ATOM 688 O O . VAL A 1 83 ? 12.509 -5.736 -0.753 1.00 96.62 83 VAL A O 1
ATOM 691 N N . GLN A 1 84 ? 12.377 -7.069 1.057 1.00 95.31 84 GLN A N 1
ATOM 692 C CA . GLN A 1 84 ? 12.872 -8.275 0.382 1.00 95.31 84 GLN A CA 1
ATOM 693 C C . GLN A 1 84 ? 12.000 -8.654 -0.820 1.00 95.31 84 GLN A C 1
ATOM 695 O O . GLN A 1 84 ? 12.513 -8.878 -1.915 1.00 95.31 84 GLN A O 1
ATOM 700 N N . ILE A 1 85 ? 10.672 -8.642 -0.654 1.00 94.56 85 ILE A N 1
ATOM 701 C CA . ILE A 1 85 ? 9.737 -8.926 -1.750 1.00 94.56 85 ILE A CA 1
ATOM 702 C C . ILE A 1 85 ? 9.938 -7.932 -2.900 1.00 94.56 85 ILE A C 1
ATOM 704 O O . ILE A 1 85 ? 10.007 -8.340 -4.062 1.00 94.56 85 ILE A O 1
ATOM 708 N N . LEU A 1 86 ? 10.030 -6.633 -2.602 1.00 95.88 86 LEU A N 1
ATOM 709 C CA . LEU A 1 86 ? 10.206 -5.596 -3.618 1.00 95.88 86 LEU A CA 1
ATOM 710 C C . LEU A 1 86 ? 11.551 -5.722 -4.339 1.00 95.88 86 LEU A C 1
ATOM 712 O O . LEU A 1 86 ? 11.573 -5.623 -5.566 1.00 95.88 86 LEU A O 1
ATOM 716 N N . GLU A 1 87 ? 12.640 -5.990 -3.617 1.00 95.25 87 GLU A N 1
ATOM 717 C CA . GLU A 1 87 ? 13.969 -6.230 -4.192 1.00 95.25 87 GLU A CA 1
ATOM 718 C C . GLU A 1 87 ? 13.951 -7.436 -5.143 1.00 95.25 87 GLU A C 1
ATOM 720 O O . GLU A 1 87 ? 14.346 -7.312 -6.305 1.00 95.25 87 GLU A O 1
ATOM 725 N N . ASP A 1 88 ? 13.374 -8.564 -4.718 1.00 93.38 88 ASP A N 1
ATOM 726 C CA . ASP A 1 88 ? 13.249 -9.776 -5.536 1.00 93.38 88 ASP A CA 1
ATOM 727 C C . ASP A 1 88 ? 12.430 -9.549 -6.816 1.00 93.38 88 ASP A C 1
ATOM 729 O O . ASP A 1 88 ? 12.725 -10.096 -7.888 1.00 93.38 88 ASP A O 1
ATOM 733 N N . ARG A 1 89 ? 11.361 -8.745 -6.736 1.00 93.06 89 ARG A N 1
ATOM 734 C CA . ARG A 1 89 ? 10.569 -8.376 -7.921 1.00 93.06 89 ARG A CA 1
ATOM 735 C C . ARG A 1 89 ? 11.337 -7.426 -8.835 1.00 93.06 89 ARG A C 1
ATOM 737 O O . ARG A 1 89 ? 11.275 -7.599 -10.059 1.00 93.06 89 ARG A O 1
ATOM 744 N N . LEU A 1 90 ? 12.089 -6.492 -8.258 1.00 94.31 90 LEU 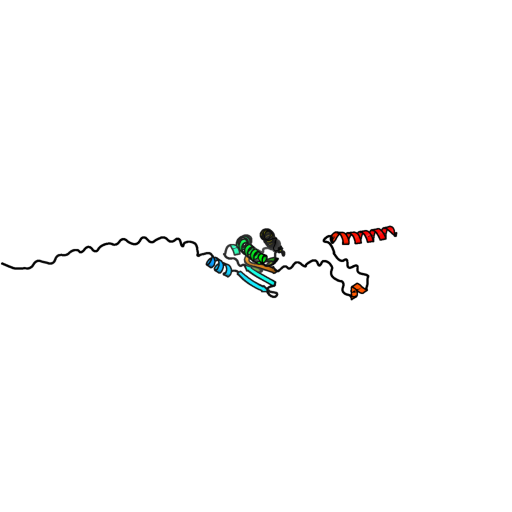A N 1
ATOM 745 C CA . LEU A 1 90 ? 12.862 -5.493 -8.985 1.00 94.31 90 LEU A CA 1
ATOM 746 C C . LEU A 1 90 ? 14.014 -6.103 -9.794 1.00 94.31 90 LEU A C 1
ATOM 748 O O . LEU A 1 90 ? 14.318 -5.613 -10.881 1.00 94.31 90 LEU A O 1
ATOM 752 N N . LEU A 1 91 ? 14.603 -7.216 -9.334 1.00 92.25 91 LEU A N 1
ATOM 753 C CA . LEU A 1 91 ? 15.653 -7.937 -10.072 1.00 92.25 91 LEU A CA 1
ATOM 754 C C . LEU A 1 91 ? 15.229 -8.353 -11.490 1.00 92.25 91 LEU A C 1
ATOM 756 O O . LEU A 1 91 ? 16.077 -8.512 -12.369 1.00 92.25 91 LEU A O 1
ATOM 760 N N . ARG A 1 92 ? 13.925 -8.547 -11.720 1.00 89.25 92 ARG A N 1
ATOM 761 C CA . ARG A 1 92 ? 13.389 -9.087 -12.978 1.00 89.25 92 ARG A CA 1
ATOM 762 C C . ARG A 1 92 ? 12.748 -8.027 -13.866 1.00 89.25 92 ARG A C 1
ATOM 764 O O . ARG A 1 92 ? 12.722 -8.204 -15.079 1.00 89.25 92 ARG A O 1
ATOM 771 N N . ASN A 1 93 ? 12.172 -6.978 -13.282 1.00 90.81 93 ASN A N 1
ATOM 772 C CA . ASN A 1 93 ? 11.418 -5.949 -13.999 1.00 90.81 93 ASN A CA 1
ATOM 773 C C . ASN A 1 93 ? 11.460 -4.627 -13.226 1.00 90.81 93 ASN A C 1
ATOM 775 O O . ASN A 1 93 ? 11.564 -4.636 -12.006 1.00 90.81 93 ASN A O 1
ATOM 779 N N . ASN A 1 94 ? 11.234 -3.495 -13.902 1.00 93.75 94 ASN A N 1
ATOM 780 C CA . ASN A 1 94 ? 10.784 -2.308 -13.169 1.00 93.75 94 ASN A CA 1
ATOM 781 C C . ASN A 1 94 ? 9.415 -2.605 -12.554 1.00 93.75 94 ASN A C 1
ATOM 783 O O . ASN A 1 94 ? 8.616 -3.344 -13.140 1.00 93.75 94 ASN A O 1
ATOM 787 N N . ILE A 1 95 ? 9.118 -1.994 -11.417 1.00 95.38 95 ILE A N 1
ATOM 788 C CA . ILE A 1 95 ? 7.897 -2.274 -10.671 1.00 95.38 95 ILE A CA 1
ATOM 789 C C . ILE A 1 95 ? 7.115 -0.999 -10.388 1.00 95.38 95 ILE A C 1
ATOM 791 O O . ILE A 1 95 ? 7.665 0.095 -10.250 1.00 95.38 95 ILE A O 1
ATOM 795 N N . LYS A 1 96 ? 5.803 -1.162 -10.284 1.00 96.00 96 LYS A N 1
ATOM 796 C CA . LYS A 1 96 ? 4.929 -0.252 -9.555 1.00 96.00 96 LYS A CA 1
ATOM 797 C C . LYS A 1 96 ? 4.373 -0.996 -8.362 1.00 96.00 96 LYS A C 1
ATOM 799 O O . LYS A 1 96 ? 4.009 -2.160 -8.507 1.00 96.00 96 LYS A O 1
ATOM 804 N N . PHE A 1 97 ? 4.279 -0.331 -7.222 1.00 97.31 97 PHE A N 1
ATOM 805 C CA . PHE A 1 97 ? 3.635 -0.916 -6.059 1.00 97.31 97 PHE A CA 1
ATOM 806 C C . PHE A 1 97 ? 2.815 0.106 -5.280 1.00 97.31 97 PHE A C 1
ATOM 808 O O . PHE A 1 97 ? 3.035 1.313 -5.390 1.00 97.31 97 PHE A O 1
ATOM 815 N N . TYR A 1 98 ? 1.857 -0.388 -4.507 1.00 98.00 98 TYR A N 1
ATOM 816 C CA . TYR A 1 98 ? 1.167 0.374 -3.473 1.00 98.00 98 TYR A CA 1
ATOM 817 C C . TYR A 1 98 ? 0.797 -0.556 -2.315 1.00 98.00 98 TYR A C 1
ATOM 819 O O . TYR A 1 98 ? 0.778 -1.778 -2.467 1.00 98.00 98 TYR A O 1
ATOM 827 N N . LEU A 1 99 ? 0.512 0.043 -1.165 1.00 98.06 99 LEU A N 1
ATOM 828 C CA . LEU A 1 99 ? 0.076 -0.638 0.046 1.00 98.06 99 LEU A CA 1
ATOM 829 C C . LEU A 1 99 ? -1.411 -0.366 0.262 1.00 98.06 99 LEU A C 1
ATOM 831 O O . LEU A 1 99 ? -1.853 0.777 0.104 1.00 98.06 99 LEU A O 1
ATOM 835 N N . SER A 1 100 ? -2.159 -1.385 0.665 1.00 97.69 100 SER A N 1
ATOM 836 C CA . SER A 1 100 ? -3.515 -1.246 1.194 1.00 97.69 100 SER A CA 1
ATOM 837 C C . SER A 1 100 ? -3.578 -1.924 2.550 1.00 97.69 100 SER A C 1
ATOM 839 O O . SER A 1 100 ? -3.271 -3.104 2.660 1.00 97.69 100 SER A O 1
ATOM 841 N N . VAL A 1 101 ? -3.933 -1.187 3.594 1.00 97.81 101 VAL A N 1
ATOM 842 C CA . VAL A 1 101 ? -4.080 -1.749 4.937 1.00 97.81 101 VAL A CA 1
ATOM 843 C C . VAL A 1 101 ? -5.550 -1.852 5.265 1.00 97.81 101 VAL A C 1
ATOM 845 O O . VAL A 1 101 ? -6.270 -0.857 5.193 1.00 97.81 101 VAL A O 1
ATOM 848 N N . HIS A 1 102 ? -5.968 -3.051 5.636 1.00 97.31 102 HIS A N 1
ATOM 849 C CA . HIS A 1 102 ? -7.317 -3.359 6.060 1.00 97.31 102 HIS A CA 1
ATOM 850 C C . HIS A 1 102 ? -7.345 -3.454 7.584 1.00 97.31 102 HIS A C 1
ATOM 852 O O . HIS A 1 102 ? -6.567 -4.204 8.181 1.00 97.31 102 HIS A O 1
ATOM 858 N N . VAL A 1 103 ? -8.221 -2.680 8.217 1.00 96.94 103 VAL A N 1
ATOM 859 C CA . VAL A 1 103 ? -8.365 -2.668 9.675 1.00 96.94 103 VAL A CA 1
ATOM 860 C C . VAL A 1 103 ? -9.829 -2.774 10.052 1.00 96.94 103 VAL A C 1
ATOM 862 O O . VAL A 1 103 ? -10.691 -2.309 9.317 1.00 96.94 103 VAL A O 1
ATOM 865 N N . LYS A 1 104 ? -10.089 -3.318 11.231 1.00 96.62 104 LYS A N 1
ATOM 866 C CA . LYS A 1 104 ? -11.371 -3.307 11.911 1.00 96.62 104 LYS A CA 1
ATOM 867 C C . LYS A 1 104 ? -11.385 -2.172 12.927 1.00 96.62 104 LYS A C 1
ATOM 869 O O . LYS A 1 104 ? -10.475 -2.023 13.744 1.00 96.62 104 LYS A O 1
ATOM 874 N N . MET A 1 105 ? -12.424 -1.359 12.857 1.00 95.06 105 MET A N 1
ATOM 875 C CA . MET A 1 105 ? -12.643 -0.200 13.709 1.00 95.06 105 MET A CA 1
ATOM 876 C C . MET A 1 105 ? -13.974 -0.358 14.424 1.00 95.06 105 MET A C 1
ATOM 878 O O . MET A 1 105 ? -14.950 -0.822 13.832 1.00 95.06 105 MET A O 1
ATOM 882 N N . ILE A 1 106 ? -14.030 0.096 15.670 1.00 95.00 106 ILE A N 1
ATOM 883 C CA . ILE A 1 106 ? -15.261 0.126 16.452 1.00 95.00 106 ILE A CA 1
ATOM 884 C C . ILE A 1 106 ? -15.569 1.534 16.937 1.00 95.00 106 ILE A C 1
ATOM 886 O O . ILE A 1 106 ? -14.680 2.364 17.139 1.00 95.00 106 ILE A O 1
ATOM 890 N N . LYS A 1 107 ? -16.855 1.804 17.130 1.00 93.62 107 LYS A N 1
ATOM 891 C CA . LYS A 1 107 ? -17.351 3.050 17.704 1.00 93.62 107 LYS A CA 1
ATOM 892 C C . LYS A 1 107 ? -18.422 2.739 18.733 1.00 93.62 107 LYS A C 1
ATOM 894 O O . LYS A 1 107 ? -19.454 2.164 18.404 1.00 93.62 107 LYS A O 1
ATOM 899 N N . TYR A 1 108 ? -18.210 3.178 19.967 1.00 91.31 108 TYR A N 1
ATOM 900 C CA . TYR A 1 108 ? -19.181 2.996 21.041 1.00 91.31 108 TYR A CA 1
ATOM 901 C C . TYR A 1 108 ? -20.253 4.087 21.018 1.00 91.31 108 TYR A C 1
ATOM 903 O O . TYR A 1 108 ? -19.961 5.282 20.944 1.00 91.31 108 TYR A O 1
ATOM 911 N N . SER A 1 109 ? -21.507 3.661 21.115 1.00 89.25 109 SER A N 1
ATOM 912 C CA . SER A 1 109 ? -22.658 4.527 21.342 1.00 89.25 109 SER A CA 1
ATOM 913 C C . SER A 1 109 ? -22.894 4.732 22.846 1.00 89.25 109 SER A C 1
ATOM 915 O O . SER A 1 109 ? -22.541 3.859 23.644 1.00 89.25 109 SER A O 1
ATOM 917 N N . PRO A 1 110 ? -23.551 5.833 23.261 1.00 86.56 110 PRO A N 1
ATOM 918 C CA . PRO A 1 110 ? -23.879 6.087 24.669 1.00 86.56 110 PRO A CA 1
ATOM 919 C C . PRO A 1 110 ? -24.682 4.961 25.340 1.00 86.56 110 PRO A C 1
ATOM 921 O O . PRO A 1 110 ? -24.550 4.741 26.539 1.00 86.56 110 PRO A O 1
ATOM 924 N N . ASP A 1 111 ? -25.464 4.214 24.558 1.00 88.69 111 ASP A N 1
ATOM 925 C CA . ASP A 1 111 ? -26.308 3.107 25.027 1.00 88.69 111 ASP A CA 1
ATOM 926 C C . ASP A 1 111 ? -25.528 1.799 25.291 1.00 88.69 111 ASP A C 1
ATOM 928 O O . ASP A 1 111 ? -26.131 0.750 25.519 1.00 88.69 111 ASP A O 1
ATOM 932 N N . GLY A 1 112 ? -24.192 1.819 25.198 1.00 85.00 112 GLY A N 1
ATOM 933 C CA . GLY A 1 112 ? -23.325 0.649 25.393 1.00 85.00 112 GLY A CA 1
ATOM 934 C C . GLY A 1 112 ? -23.264 -0.315 24.201 1.00 85.00 112 GLY A C 1
ATOM 935 O O . GLY A 1 112 ? -22.577 -1.332 24.266 1.00 85.00 112 GLY A O 1
ATOM 936 N N . LYS A 1 113 ? -23.957 -0.003 23.100 1.00 90.94 113 LYS A N 1
ATOM 937 C CA . LYS A 1 113 ? -23.808 -0.694 21.808 1.00 90.94 113 LYS A CA 1
ATOM 938 C C . LYS A 1 113 ? -22.574 -0.182 21.070 1.00 90.94 113 LYS A C 1
ATOM 940 O O . LYS A 1 113 ? -22.132 0.937 21.324 1.00 90.94 113 LYS A O 1
ATOM 945 N N . TYR A 1 114 ? -22.066 -0.965 20.124 1.00 90.50 114 TYR A N 1
ATOM 946 C CA . TYR A 1 114 ? -20.995 -0.533 19.235 1.00 90.50 114 TYR A CA 1
ATOM 947 C C . TYR A 1 114 ? -21.372 -0.736 17.768 1.00 90.50 114 TYR A C 1
ATOM 949 O O . TYR A 1 114 ? -22.083 -1.681 17.426 1.00 90.50 114 TYR A O 1
ATOM 957 N N . ASP A 1 115 ? -20.877 0.169 16.933 1.00 92.44 115 ASP A N 1
ATOM 958 C CA . ASP A 1 115 ? -20.850 0.033 15.483 1.00 92.44 115 ASP A CA 1
ATOM 959 C C . ASP A 1 115 ? -19.466 -0.465 15.057 1.00 92.44 115 ASP A C 1
ATOM 961 O O . ASP A 1 115 ? -18.457 -0.113 15.674 1.00 92.44 115 ASP A O 1
ATOM 965 N N . GLU A 1 116 ? -19.418 -1.260 13.992 1.00 94.62 116 GLU A N 1
ATOM 966 C CA . GLU A 1 116 ? -18.190 -1.812 13.422 1.00 94.62 116 GLU A CA 1
ATOM 967 C C . GLU A 1 116 ? -18.033 -1.353 11.969 1.00 94.62 116 GLU A C 1
ATOM 969 O O . GLU A 1 116 ? -19.011 -1.266 11.221 1.00 94.62 116 GLU A O 1
ATOM 974 N N . ALA A 1 117 ? -16.800 -1.055 11.567 1.00 94.38 117 ALA A N 1
ATOM 975 C CA . ALA A 1 117 ? -16.445 -0.771 10.186 1.00 94.38 117 ALA A CA 1
ATOM 976 C C . ALA A 1 117 ? -15.085 -1.383 9.853 1.00 94.38 117 ALA A C 1
ATOM 978 O O . ALA A 1 117 ? -14.179 -1.371 10.683 1.00 94.38 117 ALA A O 1
ATOM 979 N N . GLU A 1 118 ? -14.923 -1.834 8.612 1.00 96.44 118 GLU A N 1
ATOM 980 C CA . GLU A 1 118 ? -13.663 -2.392 8.119 1.00 96.44 118 GLU A CA 1
ATOM 981 C C . GLU A 1 118 ? -13.077 -1.526 6.982 1.00 96.44 118 GLU A C 1
ATOM 983 O O . GLU A 1 118 ? -13.212 -1.844 5.797 1.00 96.44 118 GLU A O 1
ATOM 988 N N . PRO A 1 119 ? -12.523 -0.334 7.284 1.00 96.06 119 PRO A N 1
ATOM 989 C CA . PRO A 1 119 ? -11.974 0.541 6.256 1.00 96.06 119 PRO A CA 1
ATOM 990 C C . PRO A 1 119 ? -10.635 0.039 5.693 1.00 96.06 119 PRO A C 1
ATOM 992 O O . PRO A 1 119 ? -9.827 -0.594 6.375 1.00 96.06 119 PRO A O 1
ATOM 995 N N . HIS A 1 120 ? -10.366 0.441 4.448 1.00 96.94 120 HIS A N 1
ATOM 996 C CA . HIS A 1 120 ? -9.069 0.281 3.792 1.00 96.94 120 HIS A CA 1
ATOM 997 C C . HIS A 1 120 ? -8.329 1.617 3.686 1.00 96.94 120 HIS A C 1
ATOM 999 O O . HIS A 1 120 ? -8.869 2.606 3.182 1.00 96.94 120 HIS A O 1
ATOM 1005 N N . PHE A 1 121 ? -7.054 1.625 4.070 1.00 97.38 121 PHE A N 1
ATOM 1006 C CA . PHE A 1 121 ? -6.164 2.776 3.956 1.00 97.38 121 PHE A CA 1
ATOM 1007 C C . PHE A 1 121 ? -5.073 2.514 2.922 1.00 97.38 121 PHE A C 1
ATOM 1009 O O . PHE A 1 121 ? -4.270 1.596 3.064 1.00 97.38 121 PHE A O 1
ATOM 1016 N N . ASN A 1 122 ? -5.034 3.340 1.875 1.00 97.94 122 ASN A N 1
ATOM 1017 C CA . ASN A 1 122 ? -4.181 3.113 0.710 1.00 97.94 122 ASN A CA 1
ATOM 1018 C C . ASN A 1 122 ? -3.022 4.112 0.632 1.00 97.94 122 ASN A C 1
ATOM 1020 O O . ASN A 1 122 ? -3.195 5.314 0.864 1.00 97.94 122 ASN A O 1
ATOM 1024 N N . SER A 1 123 ? -1.848 3.631 0.226 1.00 98.12 123 SER A N 1
ATOM 1025 C CA . SER A 1 123 ? -0.735 4.493 -0.164 1.00 98.12 123 SER A CA 1
ATOM 1026 C C . SER A 1 123 ? -0.933 5.057 -1.574 1.00 98.12 123 SER A C 1
ATOM 1028 O O . SER A 1 123 ? -1.810 4.646 -2.337 1.00 98.12 123 SER A O 1
ATOM 1030 N N . LYS A 1 124 ? -0.063 5.995 -1.961 1.00 97.19 124 LYS A N 1
ATOM 1031 C CA . LYS A 1 124 ? 0.113 6.327 -3.379 1.00 97.19 124 LYS A CA 1
ATOM 1032 C C . LYS A 1 124 ? 0.862 5.195 -4.084 1.00 97.19 124 LYS A C 1
ATOM 1034 O O . LYS A 1 124 ? 1.597 4.446 -3.443 1.00 97.19 124 LYS A O 1
ATOM 1039 N N . VAL A 1 125 ? 0.681 5.110 -5.399 1.00 97.12 125 VAL A N 1
ATOM 1040 C CA . VAL A 1 125 ? 1.462 4.206 -6.246 1.00 97.12 125 VAL A CA 1
ATOM 1041 C C . VAL A 1 125 ? 2.873 4.763 -6.400 1.00 97.12 125 VAL A C 1
ATOM 1043 O O . VAL A 1 125 ? 3.047 5.881 -6.889 1.00 97.12 125 VAL A O 1
ATOM 1046 N N . SER A 1 126 ? 3.862 3.959 -6.036 1.00 96.94 126 SER A N 1
ATOM 1047 C CA . SER A 1 126 ? 5.281 4.240 -6.236 1.00 96.94 126 SER A CA 1
ATOM 1048 C C . SER A 1 126 ? 5.796 3.460 -7.440 1.00 96.94 126 SER A C 1
ATOM 1050 O O . SER A 1 126 ? 5.335 2.357 -7.730 1.00 96.94 126 SER A O 1
ATOM 1052 N N . THR A 1 127 ? 6.720 4.058 -8.188 1.00 96.38 127 THR A N 1
ATOM 1053 C CA . THR A 1 127 ? 7.343 3.446 -9.369 1.00 96.38 127 THR A CA 1
ATOM 1054 C C . THR A 1 127 ? 8.833 3.350 -9.119 1.00 96.38 127 THR A C 1
ATOM 1056 O O . THR A 1 127 ? 9.448 4.372 -8.843 1.00 96.38 127 THR A O 1
ATOM 1059 N N . ILE A 1 128 ? 9.401 2.154 -9.247 1.00 95.25 128 ILE A N 1
ATOM 1060 C CA . ILE A 1 128 ? 10.831 1.920 -9.056 1.00 95.25 128 ILE A CA 1
ATOM 1061 C C . ILE A 1 128 ? 11.384 1.248 -10.308 1.00 95.25 128 ILE A C 1
ATOM 1063 O O . ILE A 1 128 ? 10.856 0.241 -10.792 1.00 95.25 128 ILE A O 1
ATOM 1067 N N . LEU A 1 129 ? 12.434 1.849 -10.862 1.00 94.19 129 LEU A N 1
ATOM 1068 C CA . LEU A 1 129 ? 13.180 1.283 -11.980 1.00 94.19 129 LEU A CA 1
ATOM 1069 C C . LEU A 1 129 ? 14.243 0.320 -11.463 1.00 94.19 129 LEU A C 1
ATOM 1071 O O . LEU A 1 129 ? 14.736 0.477 -10.353 1.00 94.19 129 LEU A O 1
ATOM 1075 N N . GLN A 1 130 ? 14.641 -0.648 -12.283 1.00 90.69 130 GLN A N 1
ATOM 1076 C CA . GLN A 1 130 ? 15.601 -1.682 -11.887 1.00 90.69 130 GLN A CA 1
ATOM 1077 C C . GLN A 1 130 ? 16.952 -1.116 -11.407 1.00 90.69 130 GLN A C 1
ATOM 1079 O O . GLN A 1 130 ? 17.616 -1.715 -10.569 1.00 90.69 130 GLN A O 1
ATOM 1084 N N . SER A 1 131 ? 17.345 0.066 -11.889 1.00 89.25 131 SER A N 1
ATOM 1085 C CA . SER A 1 131 ? 18.545 0.785 -11.442 1.00 89.25 131 SER A CA 1
ATOM 1086 C C . SER A 1 131 ? 18.401 1.486 -10.082 1.00 89.25 131 SER A C 1
ATOM 1088 O O . SER A 1 131 ? 19.393 1.973 -9.553 1.00 89.25 131 SER A O 1
ATOM 1090 N N . GLY A 1 132 ? 17.186 1.583 -9.542 1.00 90.50 132 GLY A N 1
ATOM 1091 C CA . GLY A 1 132 ? 16.825 2.395 -8.378 1.00 90.50 132 GLY A CA 1
ATOM 1092 C C . GLY A 1 132 ? 16.530 1.582 -7.118 1.00 90.50 132 GLY A C 1
ATOM 1093 O O . GLY A 1 132 ? 15.675 1.977 -6.337 1.00 90.50 132 GLY A O 1
ATOM 1094 N N . ALA A 1 133 ? 17.197 0.445 -6.893 1.00 90.44 133 ALA A N 1
ATOM 1095 C CA . ALA A 1 133 ? 16.945 -0.392 -5.708 1.00 90.44 133 ALA A CA 1
ATOM 1096 C C . ALA A 1 133 ? 17.097 0.378 -4.379 1.00 90.44 133 ALA A C 1
ATOM 1098 O O . ALA A 1 133 ? 16.322 0.180 -3.447 1.00 90.44 133 ALA A O 1
ATOM 1099 N N . SER A 1 134 ? 18.023 1.342 -4.320 1.00 93.38 134 SER A N 1
ATOM 1100 C CA . SER A 1 134 ? 18.210 2.226 -3.161 1.00 93.38 134 SER A CA 1
ATOM 1101 C C . SER A 1 134 ? 17.015 3.141 -2.862 1.00 93.38 134 SER A C 1
ATOM 1103 O O . SER A 1 134 ? 16.963 3.739 -1.791 1.00 93.38 134 SER A O 1
ATOM 1105 N N . GLU A 1 135 ? 16.062 3.281 -3.789 1.00 94.75 135 GLU A N 1
ATOM 1106 C CA . GLU A 1 135 ? 14.847 4.084 -3.611 1.00 94.75 135 GLU A CA 1
ATOM 1107 C C . GLU A 1 135 ? 13.758 3.328 -2.833 1.00 94.75 135 GLU A C 1
ATOM 1109 O O . GLU A 1 135 ? 12.872 3.971 -2.265 1.00 94.75 135 GLU A O 1
ATOM 1114 N N . ILE A 1 136 ? 13.835 1.988 -2.749 1.00 96.50 136 ILE A N 1
ATOM 1115 C CA . ILE A 1 136 ? 12.826 1.145 -2.083 1.00 96.50 136 ILE A CA 1
ATOM 1116 C C . ILE A 1 136 ? 12.562 1.605 -0.639 1.00 96.50 136 ILE A C 1
ATOM 1118 O O . ILE A 1 136 ? 11.401 1.880 -0.330 1.00 96.50 136 ILE A O 1
ATOM 1122 N N . PRO A 1 137 ? 13.576 1.771 0.241 1.00 97.19 137 PRO A N 1
ATOM 1123 C CA . PRO A 1 137 ? 13.348 2.228 1.613 1.00 97.19 137 PRO A CA 1
ATOM 1124 C C . PRO A 1 137 ? 12.623 3.573 1.693 1.00 97.19 137 PRO A C 1
ATOM 1126 O O . PRO A 1 137 ? 11.753 3.777 2.539 1.00 97.19 137 PRO A O 1
ATOM 1129 N N . HIS A 1 138 ? 12.980 4.511 0.814 1.00 97.25 138 HIS A N 1
ATOM 1130 C CA . HIS A 1 138 ? 12.400 5.848 0.818 1.00 97.25 138 HIS A CA 1
ATOM 1131 C C . HIS A 1 138 ? 10.929 5.821 0.388 1.00 97.25 138 HIS A C 1
ATOM 1133 O O . HIS A 1 138 ? 10.065 6.354 1.088 1.00 97.25 138 HIS A O 1
ATOM 1139 N N . GLU A 1 139 ? 10.633 5.167 -0.736 1.00 97.69 139 GLU A N 1
ATOM 1140 C CA . GLU A 1 139 ? 9.274 5.079 -1.270 1.00 97.69 139 GLU A CA 1
ATOM 1141 C C . GLU A 1 139 ? 8.357 4.232 -0.378 1.00 97.69 139 GLU A C 1
ATOM 1143 O O . GLU A 1 139 ? 7.193 4.587 -0.187 1.00 97.69 139 GLU A O 1
ATOM 1148 N N . LEU A 1 140 ? 8.882 3.178 0.255 1.00 97.88 140 LEU A N 1
ATOM 1149 C CA . LEU A 1 140 ? 8.134 2.378 1.223 1.00 97.88 140 LEU A CA 1
ATOM 1150 C C . LEU A 1 140 ? 7.738 3.198 2.459 1.00 97.88 140 LEU A C 1
ATOM 1152 O O . LEU A 1 140 ? 6.563 3.229 2.826 1.00 97.88 140 LEU A O 1
ATOM 1156 N N . ASN A 1 141 ? 8.686 3.921 3.064 1.00 97.81 141 ASN A N 1
ATOM 1157 C CA . ASN A 1 141 ? 8.411 4.768 4.231 1.00 97.81 141 ASN A CA 1
ATOM 1158 C C . ASN A 1 141 ? 7.390 5.867 3.921 1.00 97.81 141 ASN A C 1
ATOM 1160 O O . ASN A 1 141 ? 6.490 6.134 4.715 1.00 97.81 141 ASN A O 1
ATOM 1164 N N . LYS A 1 142 ? 7.482 6.474 2.738 1.00 98.00 142 LYS A N 1
ATOM 1165 C CA . LYS A 1 142 ? 6.494 7.439 2.243 1.00 98.00 142 LYS A CA 1
ATOM 1166 C C . LYS A 1 142 ? 5.113 6.801 2.062 1.00 98.00 142 LYS A C 1
ATOM 1168 O O . LYS A 1 142 ? 4.098 7.439 2.351 1.00 98.00 142 LYS A O 1
ATOM 1173 N N . GLY A 1 143 ? 5.067 5.543 1.622 1.00 97.94 143 GLY A N 1
ATOM 1174 C CA . GLY A 1 143 ? 3.853 4.735 1.572 1.00 97.94 143 GLY A CA 1
ATOM 1175 C C . GLY A 1 143 ? 3.228 4.542 2.954 1.00 97.94 143 GLY A C 1
ATOM 1176 O O . GLY A 1 143 ? 2.061 4.895 3.138 1.00 97.94 143 GLY A O 1
ATOM 1177 N N . PHE A 1 144 ? 4.011 4.078 3.934 1.00 98.12 144 PHE A N 1
ATOM 1178 C CA . PHE A 1 144 ? 3.562 3.914 5.321 1.00 98.12 144 PHE A CA 1
ATOM 1179 C C . PHE A 1 144 ? 3.066 5.219 5.937 1.00 98.12 144 PHE A C 1
ATOM 1181 O O . PHE A 1 144 ? 1.977 5.253 6.503 1.00 98.12 144 PHE A O 1
ATOM 1188 N N . GLN A 1 145 ? 3.802 6.318 5.758 1.00 98.00 145 GLN A N 1
ATOM 1189 C CA . GLN A 1 145 ? 3.379 7.635 6.236 1.00 98.00 145 GLN A CA 1
ATOM 1190 C C . GLN A 1 145 ? 2.043 8.060 5.625 1.00 98.00 145 GLN A C 1
ATOM 1192 O O . GLN A 1 145 ? 1.170 8.553 6.335 1.00 98.00 145 GLN A O 1
ATOM 1197 N N . LYS A 1 146 ? 1.839 7.853 4.318 1.00 98.12 146 LYS A N 1
ATOM 1198 C CA . LYS A 1 146 ? 0.576 8.222 3.666 1.00 98.12 146 LYS A CA 1
ATOM 1199 C C . LYS A 1 146 ? -0.613 7.433 4.216 1.00 98.12 146 LYS A C 1
ATOM 1201 O O . LYS A 1 146 ? -1.687 8.024 4.366 1.00 98.12 146 LYS A O 1
ATOM 1206 N N . VAL A 1 147 ? -0.422 6.136 4.462 1.00 98.00 147 VAL A N 1
ATOM 1207 C CA . VAL A 1 147 ? -1.430 5.251 5.060 1.00 98.00 147 VAL A CA 1
ATOM 1208 C C . VAL A 1 147 ? -1.735 5.699 6.486 1.00 98.00 147 VAL A C 1
ATOM 1210 O O . VAL A 1 147 ? -2.898 5.927 6.808 1.00 98.00 147 VAL A O 1
ATOM 1213 N N . PHE A 1 148 ? -0.698 5.914 7.297 1.00 96.94 148 PHE A N 1
ATOM 1214 C CA . PHE A 1 148 ? -0.828 6.350 8.685 1.00 96.94 148 PHE A CA 1
ATOM 1215 C C . PHE A 1 148 ? -1.571 7.686 8.805 1.00 96.94 148 PHE A C 1
ATOM 1217 O O . PHE A 1 148 ? -2.527 7.785 9.564 1.00 96.94 148 PHE A O 1
ATOM 1224 N N . ILE A 1 149 ? -1.225 8.677 7.978 1.00 96.94 149 ILE A N 1
ATOM 1225 C CA . ILE A 1 149 ? -1.926 9.970 7.950 1.00 96.94 149 ILE A CA 1
ATOM 1226 C C . ILE A 1 149 ? -3.413 9.784 7.619 1.00 96.94 149 ILE A C 1
ATOM 1228 O O . ILE A 1 149 ? -4.261 10.399 8.254 1.00 96.94 149 ILE A O 1
ATOM 1232 N N . SER A 1 150 ? -3.756 8.928 6.649 1.00 96.50 150 SER A N 1
ATOM 1233 C CA . SER A 1 150 ? -5.167 8.679 6.316 1.00 96.50 150 SER A CA 1
ATOM 1234 C C . SER A 1 150 ? -5.924 7.947 7.420 1.00 96.50 150 SER A C 1
ATOM 1236 O O . SER A 1 150 ? -7.109 8.208 7.617 1.00 96.50 150 SER A O 1
ATOM 1238 N N . PHE A 1 151 ? -5.248 7.063 8.148 1.00 95.38 151 PHE A N 1
ATOM 1239 C CA . PHE A 1 151 ? -5.791 6.424 9.338 1.00 95.38 151 PHE A CA 1
ATOM 1240 C C . PHE A 1 151 ? -6.050 7.445 10.460 1.00 95.38 151 PHE A C 1
ATOM 1242 O O . PHE A 1 151 ? -7.153 7.490 11.004 1.00 95.38 151 PHE A O 1
ATOM 1249 N N . GLU A 1 152 ? -5.094 8.332 10.752 1.00 94.38 152 GLU A N 1
ATOM 1250 C CA . GLU A 1 152 ? -5.270 9.401 11.744 1.00 94.38 152 GLU A CA 1
ATOM 1251 C C . GLU A 1 152 ? -6.377 10.386 11.350 1.00 94.38 152 GLU A C 1
ATOM 1253 O O . GLU A 1 152 ? -7.189 10.777 12.186 1.00 94.38 152 GLU A O 1
ATOM 1258 N N . GLU A 1 153 ? -6.452 10.770 10.073 1.00 94.56 153 GLU A N 1
ATOM 1259 C CA . GLU A 1 153 ? -7.534 11.604 9.542 1.00 94.56 153 GLU A CA 1
ATOM 1260 C C . GLU A 1 153 ? -8.899 10.938 9.738 1.00 94.56 153 GLU A C 1
ATOM 1262 O O . GLU A 1 153 ? -9.863 11.616 10.093 1.00 94.56 153 GLU A O 1
ATOM 1267 N N . PHE A 1 154 ? -8.992 9.619 9.550 1.00 92.50 154 PHE A N 1
ATOM 1268 C CA . PHE A 1 154 ? -10.227 8.874 9.778 1.00 92.50 154 PHE A CA 1
ATOM 1269 C C . PHE A 1 154 ? -10.633 8.880 11.252 1.00 92.50 154 PHE A C 1
ATOM 1271 O O . PHE A 1 154 ? -11.789 9.168 11.551 1.00 92.50 154 PHE A O 1
ATOM 1278 N N . ILE A 1 155 ? -9.697 8.638 12.174 1.00 91.69 155 ILE A N 1
ATOM 1279 C CA . ILE A 1 155 ? -9.965 8.702 13.621 1.00 91.69 155 ILE A CA 1
ATOM 1280 C C . ILE A 1 155 ? -10.352 10.122 14.044 1.00 91.69 155 ILE A C 1
ATOM 1282 O O . ILE A 1 155 ? -11.280 10.310 14.824 1.00 91.69 155 ILE A O 1
ATOM 1286 N N . LYS A 1 156 ? -9.661 11.139 13.522 1.00 90.69 156 LYS A N 1
ATOM 1287 C CA . LYS A 1 156 ? -9.883 12.541 13.890 1.00 90.69 156 LYS A CA 1
ATOM 1288 C C . LYS A 1 156 ? -11.212 13.084 13.366 1.00 90.69 156 LYS A C 1
ATOM 1290 O O . LYS A 1 156 ? -11.890 13.826 14.074 1.00 90.69 156 LYS A O 1
ATOM 1295 N N . ASN A 1 157 ? -11.564 12.759 12.124 1.00 88.38 157 ASN A N 1
ATOM 1296 C CA . ASN A 1 157 ? -12.799 13.229 11.491 1.00 88.38 157 ASN A CA 1
ATOM 1297 C C . ASN A 1 157 ? -14.001 12.356 11.869 1.00 88.38 157 ASN A C 1
ATOM 1299 O O . ASN A 1 157 ? -15.145 12.811 11.859 1.00 88.38 157 ASN A O 1
ATOM 1303 N N . GLY A 1 158 ? -13.747 11.093 12.192 1.00 78.69 158 GLY A N 1
ATOM 1304 C CA . GLY A 1 158 ? -14.741 10.142 12.631 1.00 78.69 158 GLY A CA 1
ATOM 1305 C C . GLY A 1 158 ? -15.087 10.352 14.102 1.00 78.69 158 GLY A C 1
ATOM 1306 O O . GLY A 1 158 ? -14.241 10.216 14.974 1.00 78.69 158 GLY A O 1
ATOM 1307 N N . SER A 1 159 ? -16.344 10.666 14.417 1.00 79.81 159 SER A N 1
ATOM 1308 C CA . SER A 1 159 ? -16.764 10.906 15.805 1.00 79.81 159 SER A CA 1
ATOM 1309 C C . SER A 1 159 ? -16.692 9.624 16.650 1.00 79.81 159 SER A C 1
ATOM 1311 O O . SER A 1 159 ? -17.685 8.904 16.730 1.00 79.81 159 SER A O 1
ATOM 1313 N N . GLY A 1 160 ? -15.541 9.347 17.270 1.00 87.31 160 GLY A N 1
ATOM 1314 C CA . GLY A 1 160 ? -15.348 8.260 18.237 1.00 87.31 160 GLY A CA 1
ATOM 1315 C C . GLY A 1 160 ? -14.954 6.899 17.654 1.00 87.31 160 GLY A C 1
ATOM 1316 O O . GLY A 1 160 ? -15.184 5.893 18.318 1.00 87.31 160 GLY A O 1
ATOM 1317 N N . TRP A 1 161 ? -14.393 6.847 16.441 1.00 93.69 161 TRP A N 1
ATOM 1318 C CA . TRP A 1 161 ? -13.839 5.598 15.907 1.00 93.69 161 TRP A CA 1
ATOM 1319 C C . TRP A 1 161 ? -12.500 5.267 16.562 1.00 93.69 161 TRP A C 1
ATOM 1321 O O . TRP A 1 161 ? -11.639 6.135 16.708 1.00 93.69 161 TRP A O 1
ATOM 1331 N N . GLN A 1 162 ? -12.329 4.005 16.932 1.00 93.12 162 GLN A N 1
ATOM 1332 C CA . GLN A 1 162 ? -11.115 3.467 17.530 1.00 93.12 162 GLN A CA 1
ATOM 1333 C C . GLN A 1 162 ? -10.688 2.216 16.768 1.00 93.12 162 GLN A C 1
ATOM 1335 O O . GLN A 1 162 ? -11.531 1.450 16.297 1.00 93.12 162 GLN A O 1
ATOM 1340 N N . LEU A 1 163 ? -9.375 2.029 16.640 1.00 94.75 163 LEU A N 1
ATOM 1341 C CA . LEU A 1 163 ? -8.810 0.809 16.079 1.00 94.75 163 LEU A CA 1
ATOM 1342 C C . LEU A 1 163 ? -9.105 -0.354 17.026 1.00 94.75 163 LEU A C 1
ATOM 1344 O O . LEU A 1 163 ? -8.718 -0.298 18.191 1.00 94.75 163 LEU A O 1
ATOM 1348 N N . GLU A 1 164 ? -9.761 -1.386 16.506 1.00 94.88 164 GLU A N 1
ATOM 1349 C CA . GLU A 1 164 ? -9.977 -2.647 17.218 1.00 94.88 164 GLU A CA 1
ATOM 1350 C C . GLU A 1 164 ? -8.918 -3.669 16.815 1.00 94.88 164 GLU A C 1
ATOM 1352 O O . GLU A 1 164 ? -8.308 -4.292 17.673 1.00 94.88 164 GLU A O 1
ATOM 1357 N N . GLU A 1 165 ? -8.678 -3.838 15.512 1.00 95.31 165 GLU A N 1
ATOM 1358 C CA . GLU A 1 165 ? -7.735 -4.839 15.014 1.00 95.31 165 GLU A CA 1
ATOM 1359 C C . GLU A 1 165 ? -7.185 -4.461 13.633 1.00 95.31 165 GLU A C 1
ATOM 1361 O O . GLU A 1 165 ? -7.921 -4.052 12.737 1.00 95.31 165 GLU A O 1
ATOM 1366 N N . VAL A 1 166 ? -5.884 -4.636 13.417 1.00 96.56 166 VAL A N 1
ATOM 1367 C CA . VAL A 1 166 ? -5.283 -4.654 12.082 1.00 96.56 166 VAL A CA 1
ATOM 1368 C C . VAL A 1 166 ? -5.514 -6.036 11.480 1.00 96.56 166 VAL A C 1
ATOM 1370 O O . VAL A 1 166 ? -5.017 -7.027 12.005 1.00 96.56 166 VAL A O 1
ATOM 1373 N N . LEU A 1 167 ? -6.256 -6.115 10.375 1.00 95.81 167 LEU A N 1
ATOM 1374 C CA . LEU A 1 167 ? -6.621 -7.394 9.762 1.00 95.81 167 LEU A CA 1
ATOM 1375 C C . LEU A 1 167 ? -5.506 -7.894 8.838 1.00 95.81 167 LEU A C 1
ATOM 1377 O O . LEU A 1 167 ? -5.056 -9.034 8.954 1.00 95.81 167 LEU A O 1
ATOM 1381 N N . GLN A 1 168 ? -5.049 -7.038 7.919 1.00 95.44 168 GLN A N 1
ATOM 1382 C CA . GLN A 1 168 ? -3.991 -7.370 6.961 1.00 95.44 168 GLN A CA 1
ATOM 1383 C C . GLN A 1 168 ? -3.407 -6.135 6.263 1.00 95.44 168 GLN A C 1
ATOM 1385 O O . GLN A 1 168 ? -4.010 -5.061 6.237 1.00 95.44 168 GLN A O 1
ATOM 1390 N N . LEU A 1 169 ? -2.254 -6.326 5.623 1.00 97.31 169 LEU A N 1
ATOM 1391 C CA . LEU A 1 169 ? -1.691 -5.431 4.617 1.00 97.31 169 LEU A CA 1
ATOM 1392 C C . LEU A 1 169 ? -1.577 -6.166 3.285 1.00 97.31 169 LEU A C 1
ATOM 1394 O O . LEU A 1 169 ? -0.908 -7.188 3.192 1.00 97.31 169 LEU A O 1
ATOM 1398 N N . ASP A 1 170 ? -2.181 -5.608 2.249 1.00 96.81 170 ASP A N 1
ATOM 1399 C CA . ASP A 1 170 ? -2.028 -6.031 0.865 1.00 96.81 170 ASP A CA 1
ATOM 1400 C C . ASP A 1 170 ? -0.908 -5.207 0.202 1.00 96.81 170 ASP A C 1
ATOM 1402 O O . ASP A 1 170 ? -0.991 -3.978 0.075 1.00 96.81 170 ASP A O 1
ATOM 1406 N N . LEU A 1 171 ? 0.161 -5.885 -0.217 1.00 97.50 171 LEU A N 1
ATOM 1407 C CA . LEU A 1 171 ? 1.222 -5.333 -1.051 1.00 97.50 171 LEU A CA 1
ATOM 1408 C C . LEU A 1 171 ? 0.918 -5.684 -2.507 1.00 97.50 171 LEU A C 1
ATOM 1410 O O . LEU A 1 171 ? 1.159 -6.802 -2.965 1.00 97.50 171 LEU A O 1
ATOM 1414 N N . CYS A 1 172 ? 0.426 -4.702 -3.253 1.00 96.75 172 CYS A N 1
ATOM 1415 C CA . CYS A 1 172 ? 0.133 -4.864 -4.669 1.00 96.75 172 CYS A CA 1
ATOM 1416 C C . CYS A 1 172 ? 1.341 -4.446 -5.500 1.00 96.75 172 CYS A C 1
ATOM 1418 O O . CYS A 1 172 ? 1.716 -3.274 -5.488 1.00 96.75 172 CYS A O 1
ATOM 1420 N N . VAL A 1 173 ? 1.914 -5.375 -6.263 1.00 95.81 173 VAL A N 1
ATOM 1421 C CA . VAL A 1 173 ? 3.068 -5.157 -7.143 1.00 95.81 173 VAL A CA 1
ATOM 1422 C C . VAL A 1 173 ? 2.687 -5.482 -8.582 1.00 95.81 173 VAL A C 1
ATOM 1424 O O . VAL A 1 173 ? 2.046 -6.487 -8.872 1.00 95.81 173 VAL A O 1
ATOM 1427 N N . THR A 1 174 ? 3.098 -4.639 -9.522 1.00 94.56 174 THR A N 1
ATOM 1428 C CA . THR A 1 174 ? 2.883 -4.870 -10.951 1.00 94.56 174 THR A CA 1
ATOM 1429 C C . THR A 1 174 ? 4.122 -4.531 -11.764 1.00 94.56 174 THR A C 1
ATOM 1431 O O . THR A 1 174 ? 4.897 -3.635 -11.417 1.00 94.56 174 THR A O 1
ATOM 1434 N N . LYS A 1 175 ? 4.310 -5.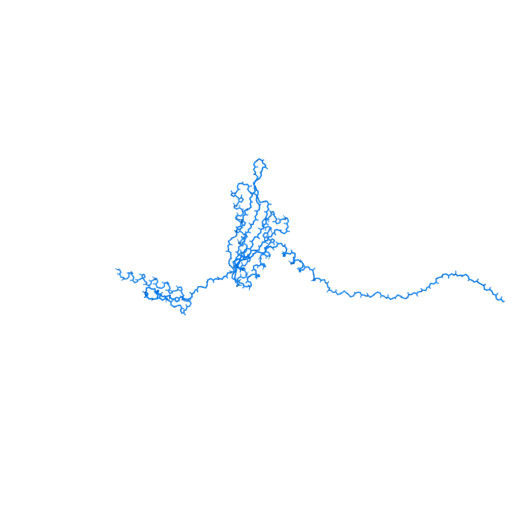249 -12.873 1.00 92.75 175 LYS A N 1
ATOM 1435 C CA . LYS A 1 175 ? 5.407 -5.012 -13.815 1.00 92.75 175 LYS A CA 1
ATOM 1436 C C . LYS A 1 175 ? 5.208 -3.663 -14.500 1.00 92.75 175 LYS A C 1
ATOM 1438 O O . LYS A 1 175 ? 4.182 -3.410 -15.130 1.00 92.75 175 LYS A O 1
ATOM 1443 N N . TYR A 1 176 ? 6.219 -2.807 -14.431 1.00 91.50 176 TYR A N 1
ATOM 1444 C CA . TYR A 1 176 ? 6.215 -1.514 -15.091 1.00 91.50 176 TYR A CA 1
ATOM 1445 C C . TYR A 1 176 ? 7.084 -1.528 -16.346 1.00 91.50 176 TYR A C 1
ATOM 1447 O O . TYR A 1 176 ? 8.304 -1.690 -16.316 1.00 91.50 176 TYR A O 1
ATOM 1455 N N . LYS A 1 177 ? 6.442 -1.296 -17.487 1.00 87.00 177 LYS A N 1
ATOM 1456 C CA . LYS A 1 177 ? 7.129 -1.009 -18.739 1.00 87.00 177 LYS A CA 1
ATOM 1457 C C . LYS A 1 177 ? 6.938 0.476 -19.031 1.00 87.00 177 LYS A C 1
ATOM 1459 O O . LYS A 1 177 ? 5.824 0.852 -19.403 1.00 87.00 177 LYS A O 1
ATOM 1464 N N . PRO A 1 178 ? 7.963 1.330 -18.844 1.00 81.50 178 PRO A N 1
ATOM 1465 C CA . PRO A 1 178 ? 7.837 2.726 -19.222 1.00 81.50 178 PRO A CA 1
ATOM 1466 C C . PRO A 1 178 ? 7.489 2.795 -20.706 1.00 81.50 178 PRO A C 1
ATOM 1468 O O . PRO A 1 178 ? 8.040 2.049 -21.525 1.00 81.50 178 PRO A O 1
ATOM 1471 N N . LEU A 1 179 ? 6.549 3.673 -21.047 1.00 77.94 179 LEU A N 1
ATOM 1472 C CA . LEU A 1 179 ? 6.270 3.973 -22.441 1.00 77.94 179 LEU A CA 1
ATOM 1473 C C . LEU A 1 179 ? 7.570 4.517 -23.029 1.00 77.94 179 LEU A C 1
ATOM 1475 O O . LEU A 1 179 ? 8.064 5.558 -22.596 1.00 77.94 179 LEU A O 1
ATOM 1479 N N . LYS A 1 180 ? 8.162 3.788 -23.980 1.00 64.69 180 LYS A N 1
ATOM 1480 C CA . LYS A 1 180 ? 9.249 4.346 -24.777 1.00 64.69 180 LYS A CA 1
ATOM 1481 C C . LYS A 1 180 ? 8.660 5.563 -25.480 1.00 64.69 180 LYS A C 1
ATOM 1483 O O . LYS A 1 180 ? 7.753 5.403 -26.295 1.00 64.69 180 LYS A O 1
ATOM 1488 N N . GLY A 1 181 ? 9.142 6.760 -25.153 1.00 56.91 181 GLY A N 1
ATOM 1489 C CA . GLY A 1 181 ? 8.924 7.914 -26.013 1.00 56.91 181 GLY A CA 1
ATOM 1490 C C . GLY A 1 181 ? 9.479 7.542 -27.381 1.00 56.91 181 GLY A C 1
ATOM 1491 O O . GLY A 1 181 ? 10.678 7.306 -27.513 1.00 56.91 181 GLY A O 1
ATOM 1492 N N . GLY A 1 182 ? 8.604 7.356 -28.366 1.00 56.72 182 GLY A N 1
ATOM 1493 C CA . GLY A 1 182 ? 9.044 7.064 -29.720 1.00 56.72 182 GLY A CA 1
ATOM 1494 C C . GLY A 1 182 ? 9.792 8.275 -30.261 1.00 56.72 182 GLY A C 1
ATOM 1495 O O . GLY A 1 182 ? 9.265 9.385 -30.257 1.00 56.72 182 GLY A O 1
ATOM 1496 N N . SER A 1 183 ? 11.017 8.074 -30.731 1.00 63.69 183 SER A N 1
ATOM 1497 C CA . SER A 1 183 ? 11.625 8.982 -31.697 1.00 63.69 183 SER A CA 1
ATOM 1498 C C . SER A 1 183 ? 10.933 8.740 -33.036 1.00 63.69 183 SER A C 1
ATOM 1500 O O . SER A 1 183 ? 10.954 7.604 -33.496 1.00 63.69 183 SER A O 1
ATOM 1502 N N . TYR A 1 184 ? 10.333 9.783 -33.619 1.00 64.81 184 TYR A N 1
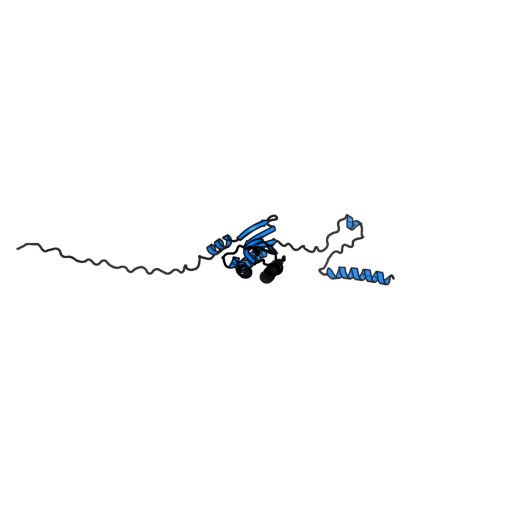ATOM 1503 C CA . TYR A 1 184 ? 9.704 9.789 -34.946 1.00 64.81 184 TYR A CA 1
ATOM 1504 C C . TYR A 1 184 ? 8.773 8.600 -35.248 1.00 64.81 184 TYR A C 1
ATOM 1506 O O . TYR A 1 184 ? 9.204 7.506 -35.605 1.00 64.81 184 TYR A O 1
ATOM 1514 N N . LEU A 1 185 ? 7.463 8.835 -35.182 1.00 69.69 185 LEU A N 1
ATOM 1515 C CA . LEU A 1 185 ? 6.490 7.888 -35.717 1.00 69.69 185 LEU A CA 1
ATOM 1516 C C . LEU A 1 185 ? 6.234 8.230 -37.184 1.00 69.69 185 LEU A C 1
ATOM 1518 O O . LEU A 1 185 ? 5.858 9.360 -37.498 1.00 69.69 185 LEU A O 1
ATOM 1522 N N . GLU A 1 186 ? 6.417 7.274 -38.091 1.00 76.62 186 GLU A N 1
ATOM 1523 C CA . GLU A 1 186 ? 6.037 7.486 -39.486 1.00 76.62 186 GLU A CA 1
ATOM 1524 C C . GLU A 1 186 ? 4.542 7.814 -39.588 1.00 76.62 186 GLU A C 1
ATOM 1526 O O . GLU A 1 186 ? 3.689 7.131 -39.018 1.00 76.62 186 GLU A O 1
ATOM 1531 N N . LEU A 1 187 ? 4.225 8.890 -40.313 1.00 80.81 187 LEU A N 1
ATOM 1532 C CA . LEU A 1 187 ? 2.840 9.289 -40.531 1.00 80.81 187 LEU A CA 1
ATOM 1533 C C . LEU A 1 187 ? 2.131 8.220 -41.373 1.00 80.81 187 LEU A C 1
ATOM 1535 O O . LEU A 1 187 ? 2.634 7.866 -42.444 1.00 80.81 187 LEU A O 1
ATOM 1539 N N . PRO A 1 188 ? 0.918 7.803 -40.981 1.00 85.88 188 PRO A N 1
ATOM 1540 C CA . PRO A 1 188 ? 0.027 7.062 -41.858 1.00 85.88 188 PRO A CA 1
ATOM 1541 C C . PRO A 1 188 ? -0.171 7.793 -43.192 1.00 85.88 188 PRO A C 1
ATOM 1543 O O . PRO A 1 188 ? -0.279 9.023 -43.240 1.00 85.88 188 PRO A O 1
ATOM 1546 N N . THR A 1 189 ? -0.269 7.040 -44.286 1.00 81.06 189 THR A N 1
ATOM 1547 C CA . THR A 1 189 ? -0.304 7.571 -45.661 1.00 81.06 189 THR A CA 1
ATOM 1548 C C . THR A 1 189 ? -1.432 8.583 -45.891 1.00 81.06 189 THR A C 1
ATOM 1550 O O . THR A 1 189 ? -1.263 9.541 -46.644 1.00 81.06 189 THR A O 1
ATOM 1553 N N . SER A 1 190 ? -2.566 8.412 -45.204 1.00 84.56 190 SER A N 1
ATOM 1554 C CA . SER A 1 190 ? -3.703 9.339 -45.234 1.00 84.56 190 SER A CA 1
ATOM 1555 C C . SER A 1 190 ? -3.339 10.740 -44.741 1.00 84.56 190 SER A C 1
ATOM 1557 O O . SER A 1 190 ? -3.742 11.716 -45.367 1.00 84.56 190 SER A O 1
ATOM 1559 N N . LEU A 1 191 ? -2.545 10.840 -43.672 1.00 80.50 191 LEU A N 1
ATOM 1560 C CA . LEU A 1 191 ? -2.092 12.101 -43.084 1.00 80.50 191 LEU A CA 1
ATOM 1561 C C . LEU A 1 191 ? -0.904 12.692 -43.844 1.00 80.50 191 LEU A C 1
ATOM 1563 O O . LEU A 1 191 ? -0.858 13.899 -44.067 1.00 80.50 191 LEU A O 1
ATOM 1567 N N . LYS A 1 192 ? 0.015 11.842 -44.320 1.00 79.19 192 LYS A N 1
ATOM 1568 C CA . LYS A 1 192 ? 1.147 12.267 -45.158 1.00 79.19 192 LYS A CA 1
ATOM 1569 C C . LYS A 1 192 ? 0.675 12.958 -46.443 1.00 79.19 192 LYS A C 1
ATOM 1571 O O . LYS A 1 192 ? 1.292 13.920 -46.875 1.00 79.19 192 LYS A O 1
ATOM 1576 N N . ARG A 1 193 ? -0.448 12.511 -47.020 1.00 77.06 193 ARG A N 1
ATOM 1577 C CA . ARG A 1 193 ? -1.034 13.091 -48.242 1.00 77.06 193 ARG A CA 1
ATOM 1578 C C . ARG A 1 193 ? -1.629 14.487 -48.041 1.00 77.06 193 ARG A C 1
ATOM 1580 O O . ARG A 1 193 ? -1.735 15.232 -49.008 1.00 77.06 193 ARG A O 1
ATOM 1587 N N . LEU A 1 194 ? -2.026 14.840 -46.818 1.00 81.25 194 LEU A N 1
ATOM 1588 C CA . LEU A 1 194 ? -2.622 16.148 -46.539 1.00 81.25 194 LEU A CA 1
ATOM 1589 C C . LEU A 1 194 ? -1.582 17.279 -46.547 1.00 81.25 194 LEU A C 1
ATOM 1591 O O . LEU A 1 194 ? -1.976 18.436 -46.638 1.00 81.25 194 LEU A O 1
ATOM 1595 N N . ASN A 1 195 ? -0.280 16.964 -46.446 1.00 70.31 195 ASN A N 1
ATOM 1596 C CA . ASN A 1 195 ? 0.844 17.916 -46.389 1.00 70.31 195 ASN A CA 1
ATOM 1597 C C . ASN A 1 195 ? 0.707 19.041 -45.338 1.00 70.31 195 ASN A C 1
ATOM 1599 O O . ASN A 1 195 ? 1.510 19.968 -45.319 1.00 70.31 195 ASN A O 1
ATOM 1603 N N . CYS A 1 196 ? -0.279 18.963 -44.444 1.00 72.81 196 CYS A N 1
ATOM 1604 C CA . CYS A 1 196 ? -0.539 19.950 -43.400 1.00 72.81 196 CYS A CA 1
ATOM 1605 C C . CYS A 1 196 ? 0.151 19.613 -42.071 1.00 72.81 196 CYS A C 1
ATOM 1607 O O . CYS A 1 196 ? 0.115 20.415 -41.143 1.00 72.81 196 CYS A O 1
ATOM 1609 N N . ILE A 1 197 ? 0.774 18.434 -41.969 1.00 73.06 197 ILE A N 1
ATOM 1610 C CA . ILE A 1 197 ? 1.432 17.950 -40.754 1.00 73.06 197 ILE A CA 1
ATOM 1611 C C . ILE A 1 197 ? 2.924 17.798 -41.029 1.00 73.06 197 ILE A C 1
ATOM 1613 O O . ILE A 1 197 ? 3.344 16.957 -41.827 1.00 73.06 197 ILE A O 1
ATOM 1617 N N . LEU A 1 198 ? 3.728 18.597 -40.332 1.00 73.25 198 LEU A N 1
ATOM 1618 C CA . LEU A 1 198 ? 5.179 18.489 -40.353 1.00 73.25 198 LEU A CA 1
ATOM 1619 C C . LEU A 1 198 ? 5.615 17.354 -39.415 1.00 73.25 198 LEU A C 1
ATOM 1621 O O . LEU A 1 198 ? 5.631 17.513 -38.197 1.00 73.25 198 LEU A O 1
ATOM 1625 N N . ASN A 1 199 ? 5.963 16.198 -39.981 1.00 73.00 199 ASN A N 1
ATOM 1626 C CA . ASN A 1 199 ? 6.506 15.074 -39.220 1.00 73.00 199 ASN A CA 1
ATOM 1627 C C . ASN A 1 199 ? 8.032 15.145 -39.203 1.00 73.00 199 ASN A C 1
ATOM 1629 O O . ASN A 1 199 ? 8.696 14.671 -40.126 1.00 73.00 199 ASN A O 1
ATOM 1633 N N . ILE A 1 200 ? 8.572 15.801 -38.181 1.00 71.44 200 ILE A N 1
ATOM 1634 C CA . ILE A 1 200 ? 10.006 16.058 -38.049 1.00 71.44 200 ILE A CA 1
ATOM 1635 C C . ILE A 1 200 ? 10.718 14.757 -37.671 1.00 71.44 200 ILE A C 1
ATOM 1637 O O . ILE A 1 200 ? 10.484 14.202 -36.597 1.00 71.44 200 ILE A O 1
ATOM 1641 N N . GLN A 1 201 ? 11.596 14.278 -38.557 1.00 64.38 201 GLN A N 1
ATOM 1642 C CA . GLN A 1 201 ? 12.484 13.154 -38.269 1.00 64.38 201 GLN A CA 1
ATOM 1643 C C . GLN A 1 201 ? 13.542 13.565 -37.254 1.00 64.38 201 GLN A C 1
ATOM 1645 O O . GLN A 1 201 ? 14.315 14.498 -37.455 1.00 64.38 201 GLN A O 1
ATOM 1650 N N . ASN A 1 202 ? 13.551 12.831 -36.156 1.00 62.12 202 ASN A N 1
ATOM 1651 C CA . ASN A 1 202 ? 14.411 13.043 -35.012 1.00 62.12 202 ASN A CA 1
ATOM 1652 C C . ASN A 1 202 ? 15.762 12.353 -35.261 1.00 62.12 202 ASN A C 1
ATOM 1654 O O . ASN A 1 202 ? 15.890 11.155 -35.021 1.00 62.12 202 ASN A O 1
ATOM 1658 N N . LEU A 1 203 ? 16.741 13.091 -35.800 1.00 60.88 203 LEU A N 1
ATOM 1659 C CA . LEU A 1 203 ? 18.077 12.569 -36.137 1.00 60.88 203 LEU A CA 1
ATOM 1660 C C . LEU A 1 203 ? 19.099 12.700 -34.987 1.00 60.88 203 LEU A C 1
ATOM 1662 O O . LEU A 1 203 ? 20.166 12.092 -35.053 1.00 60.88 203 LEU A O 1
ATOM 1666 N N . ASP A 1 204 ? 18.793 13.461 -33.932 1.00 62.44 204 ASP A N 1
ATOM 1667 C CA . ASP A 1 204 ? 19.674 13.706 -32.785 1.00 62.44 204 ASP A CA 1
ATOM 1668 C C . ASP A 1 204 ? 18.903 13.885 -31.460 1.00 62.44 204 ASP A C 1
ATOM 1670 O O . ASP A 1 204 ? 17.714 14.168 -31.444 1.00 62.44 204 ASP A O 1
ATOM 1674 N N . ASN A 1 205 ? 19.572 13.746 -30.308 1.00 59.19 205 ASN A N 1
ATOM 1675 C CA . ASN A 1 205 ? 18.940 13.723 -28.973 1.00 59.19 205 ASN A CA 1
ATOM 1676 C C . ASN A 1 205 ? 18.461 15.111 -28.455 1.00 59.19 205 ASN A C 1
ATOM 1678 O O . ASN A 1 205 ? 18.350 15.319 -27.247 1.00 59.19 205 ASN A O 1
ATOM 1682 N N . LYS A 1 206 ? 18.217 16.091 -29.342 1.00 62.47 206 LYS A N 1
ATOM 1683 C CA . LYS A 1 206 ? 17.942 17.513 -29.021 1.00 62.47 206 LYS A CA 1
ATOM 1684 C C . LYS A 1 206 ? 16.468 17.919 -29.193 1.00 62.47 206 LYS A C 1
ATOM 1686 O O . LYS A 1 206 ? 16.148 19.076 -29.459 1.00 62.47 206 LYS A O 1
ATOM 1691 N N . TYR A 1 207 ? 15.554 16.978 -28.974 1.00 60.38 207 TYR A N 1
ATOM 1692 C CA . TYR A 1 207 ? 14.110 17.080 -29.245 1.00 60.38 207 TYR A CA 1
ATOM 1693 C C . TYR A 1 207 ? 13.385 18.280 -28.618 1.00 60.38 207 TYR A C 1
ATOM 1695 O O . TYR A 1 207 ? 12.429 18.793 -29.195 1.00 60.38 207 TYR A O 1
ATOM 1703 N N . PHE A 1 208 ? 13.838 18.749 -27.454 1.00 59.06 208 PHE A N 1
ATOM 1704 C CA . PHE A 1 208 ? 13.240 19.899 -26.772 1.00 59.06 208 PHE A CA 1
ATOM 1705 C C . PHE A 1 208 ? 13.475 21.220 -27.523 1.00 59.06 208 PHE A C 1
ATOM 1707 O O . PHE A 1 208 ? 12.603 22.086 -27.556 1.00 59.06 208 PHE A O 1
ATOM 1714 N N . PHE A 1 209 ? 14.635 21.369 -28.169 1.00 61.53 209 PHE A N 1
ATOM 1715 C CA . PHE A 1 209 ? 15.025 22.630 -28.794 1.00 61.53 209 PHE A CA 1
ATOM 1716 C C . PHE A 1 209 ? 14.251 22.900 -30.085 1.00 61.53 209 PHE A C 1
ATOM 1718 O O . PHE A 1 209 ? 13.810 24.025 -30.297 1.00 61.53 209 PHE A O 1
ATOM 1725 N N . TYR A 1 210 ? 14.028 21.880 -30.919 1.00 63.38 210 TYR A N 1
ATOM 1726 C CA . TYR A 1 210 ? 13.348 22.053 -32.206 1.00 63.38 210 TYR A CA 1
ATOM 1727 C C . TYR A 1 210 ? 11.884 22.476 -32.050 1.00 63.38 210 TYR A C 1
ATOM 1729 O O . TYR A 1 210 ? 11.449 23.404 -32.729 1.00 63.38 210 TYR A O 1
ATOM 1737 N N . GLY A 1 211 ? 11.135 21.864 -31.125 1.00 59.91 211 GLY A N 1
ATOM 1738 C CA . GLY A 1 211 ? 9.740 22.246 -30.867 1.00 59.91 211 GLY A CA 1
ATOM 1739 C C . GLY A 1 211 ? 9.603 23.693 -30.382 1.00 59.91 211 GLY A C 1
ATOM 1740 O O . GLY A 1 211 ? 8.734 24.427 -30.852 1.00 59.91 211 GLY A O 1
ATOM 1741 N N . LEU A 1 212 ? 10.512 24.130 -29.502 1.00 60.28 212 LEU A N 1
ATOM 1742 C CA . LEU A 1 212 ? 10.545 25.506 -29.007 1.00 60.28 212 LEU A CA 1
ATOM 1743 C C . LEU A 1 212 ? 10.913 26.499 -30.121 1.00 60.28 212 LEU A C 1
ATOM 1745 O O . LEU A 1 212 ? 10.284 27.547 -30.247 1.00 60.28 212 LEU A O 1
ATOM 1749 N N . PHE A 1 213 ? 11.895 26.153 -30.958 1.00 59.94 213 PHE A N 1
ATOM 1750 C CA . PHE A 1 213 ? 12.351 27.011 -32.052 1.00 59.94 213 PHE A CA 1
ATOM 1751 C C . PHE A 1 213 ? 11.249 27.237 -33.093 1.00 59.94 213 PHE A C 1
ATOM 1753 O O . PHE A 1 213 ? 11.015 28.370 -33.505 1.00 59.94 213 PHE A O 1
ATOM 1760 N N . PHE A 1 214 ? 10.506 26.189 -33.463 1.00 61.59 214 PHE A N 1
ATOM 1761 C CA . PHE A 1 214 ? 9.387 26.323 -34.398 1.00 61.59 214 PHE A CA 1
ATOM 1762 C C . PHE A 1 214 ? 8.264 27.207 -33.842 1.00 61.59 214 PHE A C 1
ATOM 1764 O O . PHE A 1 214 ? 7.785 28.089 -34.553 1.00 61.59 214 PHE A O 1
ATOM 1771 N N . GLN A 1 215 ? 7.884 27.040 -32.571 1.00 58.47 215 GLN A N 1
ATOM 1772 C CA . GLN A 1 215 ? 6.837 27.864 -31.958 1.00 58.47 215 GLN A CA 1
ATOM 1773 C C . GLN A 1 215 ? 7.224 29.352 -31.904 1.00 58.47 215 GLN A C 1
ATOM 1775 O O . GLN A 1 215 ? 6.403 30.221 -32.212 1.00 58.47 215 GLN A O 1
ATOM 1780 N N . VAL A 1 216 ? 8.479 29.647 -31.545 1.00 58.69 216 VAL A N 1
ATOM 1781 C CA . VAL A 1 216 ? 9.009 31.018 -31.453 1.00 58.69 216 VAL A CA 1
ATOM 1782 C C . VAL A 1 216 ? 9.164 31.655 -32.840 1.00 58.69 216 VAL A C 1
ATOM 1784 O O . VAL A 1 216 ? 8.816 32.819 -33.028 1.00 58.69 216 VAL A O 1
ATOM 1787 N N . CYS A 1 217 ? 9.617 30.906 -33.849 1.00 53.91 217 CYS A N 1
ATOM 1788 C CA . CYS A 1 217 ? 9.762 31.436 -35.207 1.00 53.91 217 CYS A CA 1
ATOM 1789 C C . CYS A 1 217 ? 8.419 31.714 -35.900 1.00 53.91 217 CYS A C 1
ATOM 1791 O O . CYS A 1 217 ? 8.327 32.671 -36.669 1.00 53.91 217 CYS A O 1
ATOM 1793 N N . ILE A 1 218 ? 7.374 30.923 -35.630 1.00 57.56 218 ILE A N 1
ATOM 1794 C CA . ILE A 1 218 ? 6.030 31.183 -36.173 1.00 57.56 218 ILE A CA 1
ATOM 1795 C C . ILE A 1 218 ? 5.458 32.477 -35.581 1.00 57.56 218 ILE A C 1
ATOM 1797 O O . ILE A 1 218 ? 4.968 33.326 -36.318 1.00 57.56 218 ILE A O 1
ATOM 1801 N N . THR A 1 219 ? 5.584 32.673 -34.267 1.00 55.97 219 THR A N 1
ATOM 1802 C CA . THR A 1 219 ? 5.093 33.892 -33.603 1.00 55.97 219 THR A CA 1
ATOM 1803 C C . THR A 1 219 ? 5.863 35.145 -34.027 1.00 55.97 219 THR A C 1
ATOM 1805 O O . THR A 1 219 ? 5.247 36.184 -34.244 1.00 55.97 219 THR A O 1
ATOM 1808 N N . PHE A 1 220 ? 7.182 35.060 -34.228 1.00 55.28 220 PHE A N 1
ATOM 1809 C CA . PHE A 1 220 ? 7.981 36.202 -34.689 1.00 55.28 220 PHE A CA 1
ATOM 1810 C C . PHE A 1 220 ? 7.632 36.639 -36.125 1.00 55.28 220 PHE A C 1
ATOM 1812 O O . PHE A 1 220 ? 7.541 37.833 -36.399 1.00 55.28 220 PHE A O 1
ATOM 1819 N N . ASN A 1 221 ? 7.374 35.690 -37.032 1.00 52.03 221 ASN A N 1
ATOM 1820 C CA . ASN A 1 221 ? 6.983 35.999 -38.412 1.00 52.03 221 ASN A CA 1
ATOM 1821 C C . ASN A 1 221 ? 5.567 36.582 -38.537 1.00 52.03 221 ASN A C 1
ATOM 1823 O O . ASN A 1 221 ? 5.326 37.362 -39.454 1.00 52.03 221 ASN A O 1
ATOM 1827 N N . GLU A 1 222 ? 4.640 36.230 -37.643 1.00 54.22 222 GLU A N 1
ATOM 1828 C CA . GLU A 1 222 ? 3.301 36.840 -37.609 1.00 54.22 222 GLU A CA 1
ATOM 1829 C C . GLU A 1 222 ? 3.343 38.275 -37.052 1.00 54.22 222 GLU A C 1
ATOM 1831 O O . GLU A 1 222 ? 2.644 39.147 -37.558 1.00 54.22 222 GLU A O 1
ATOM 1836 N N . ILE A 1 223 ? 4.227 38.562 -36.086 1.00 54.41 223 ILE A N 1
ATOM 1837 C CA . ILE A 1 223 ? 4.412 39.919 -35.532 1.00 54.41 223 ILE A CA 1
ATOM 1838 C C . ILE A 1 223 ? 5.090 40.862 -36.539 1.00 54.41 223 ILE A C 1
ATOM 1840 O O . ILE A 1 223 ? 4.782 42.044 -36.560 1.00 54.41 223 ILE A O 1
ATOM 1844 N N . GLN A 1 224 ? 5.993 40.364 -37.389 1.00 50.69 224 GLN A N 1
ATOM 1845 C CA . GLN A 1 224 ? 6.642 41.170 -38.439 1.00 50.69 224 GLN A CA 1
ATOM 1846 C C . GLN A 1 224 ? 5.747 41.425 -39.669 1.00 50.69 224 GLN A C 1
ATOM 1848 O O . GLN A 1 224 ? 6.141 42.173 -40.562 1.00 50.69 224 GLN A O 1
ATOM 1853 N N . LYS A 1 225 ? 4.574 40.783 -39.750 1.00 53.06 225 LYS A N 1
ATOM 1854 C CA . LYS A 1 225 ? 3.584 40.979 -40.824 1.00 53.06 225 LYS A CA 1
ATOM 1855 C C . LYS A 1 225 ? 2.417 41.897 -40.429 1.00 53.06 225 LYS A C 1
ATOM 1857 O O . LYS A 1 225 ? 1.582 42.170 -41.293 1.00 53.06 225 LYS A O 1
ATOM 1862 N N . MET A 1 226 ? 2.351 42.346 -39.172 1.00 45.62 226 MET A N 1
ATOM 1863 C CA . MET A 1 226 ? 1.472 43.433 -38.710 1.00 45.62 226 MET A CA 1
ATOM 1864 C C . MET A 1 226 ? 2.200 44.772 -38.781 1.00 45.62 226 MET A C 1
ATOM 1866 O O . MET A 1 226 ? 1.523 45.768 -39.116 1.00 45.62 226 MET A O 1
#

Radius of gyration: 37.24 Å; chains: 1; bounding box: 74×135×103 Å

Sequence (226 aa):
MQGKHNVKKRAQKEDNVQPPRKRQRTEDVDQLPEERVRNAREKSSLTTTALNDGVENIQLQPSNNEERYDLMLFFKEKYVDIVQILEDRLLRNNIKFYLSVHVKMIKYSPDGKYDEAEPHFNSKVSTILQSGASEIPHELNKGFQKVFISFEEFIKNGSGWQLEEVLQLDLCVTKYKPLKGGSYLELPTSLKRLNCILNIQNLDNKYFFYGLFFQVCITFNEIQKM